Protein AF-A0A6I4LWU7-F1 (afdb_monomer)

pLDDT: mean 83.22, std 14.33, range [40.41, 97.38]

Radius of gyration: 37.62 Å; Cα contacts (8 Å, |Δi|>4): 90; chains: 1; bounding box: 63×69×147 Å

Organism: NCBI:txid2509718

Foldseek 3Di:
DDPQPDDPVDGPVVVVVVVCVVVVVVVVVVVVVVVVVVVVLLVLLVVLLVLCLLCVVPCVDPSNVVSLVCQCVSVVVPPQLVVLSVQLVVLVPDDDDPVCVVVSVVSNLVSSLSNSVSSCVVSPHDDDSVCSSPVRDDDVVVVVVVVVVVVVVVCVVVVVVVVVVVCVVVVVVVVVVVVVDPPPPDDDDDDDD

Structure (mmCIF, N/CA/C/O backbone):
data_AF-A0A6I4LWU7-F1
#
_entry.id   AF-A0A6I4LWU7-F1
#
loop_
_atom_site.group_PDB
_atom_site.id
_atom_site.type_symbol
_atom_site.label_atom_id
_atom_site.label_alt_id
_atom_site.label_comp_id
_atom_site.label_asym_id
_atom_site.label_entity_id
_atom_site.label_seq_id
_atom_site.pdbx_PDB_ins_code
_atom_site.Cartn_x
_atom_site.Cartn_y
_atom_site.Cartn_z
_atom_site.occupancy
_atom_site.B_iso_or_equiv
_atom_site.auth_seq_id
_atom_site.auth_comp_id
_atom_site.auth_asym_id
_atom_site.auth_atom_id
_atom_site.pdbx_PDB_model_num
ATOM 1 N N . MET A 1 1 ? -34.046 -0.911 61.364 1.00 40.41 1 MET A N 1
ATOM 2 C CA . MET A 1 1 ? -35.210 -1.315 60.548 1.00 40.41 1 MET A CA 1
ATOM 3 C C . MET A 1 1 ? -34.956 -0.859 59.113 1.00 40.41 1 MET A C 1
ATOM 5 O O . MET A 1 1 ? -35.435 0.193 58.711 1.00 40.41 1 MET A O 1
ATOM 9 N N . ALA A 1 2 ? -34.084 -1.561 58.384 1.00 46.22 2 ALA A N 1
ATOM 10 C CA . ALA A 1 2 ? -33.779 -1.221 56.997 1.00 46.22 2 ALA A CA 1
ATOM 11 C C . ALA A 1 2 ? -34.911 -1.774 56.128 1.00 46.22 2 ALA A C 1
ATOM 13 O O . ALA A 1 2 ? -35.088 -2.986 56.049 1.00 46.22 2 ALA A O 1
ATOM 14 N N . GLY A 1 3 ? -35.728 -0.888 55.562 1.00 52.88 3 GLY A N 1
ATOM 15 C CA . GLY A 1 3 ? -36.778 -1.276 54.629 1.00 52.88 3 GLY A CA 1
ATOM 16 C C . GLY A 1 3 ? -36.147 -1.779 53.338 1.00 52.88 3 GLY A C 1
ATOM 17 O O . GLY A 1 3 ? -35.816 -0.976 52.466 1.00 52.88 3 GLY A O 1
ATOM 18 N N . GLU A 1 4 ? -35.961 -3.095 53.223 1.00 60.84 4 GLU A N 1
ATOM 19 C CA . GLU A 1 4 ? -35.702 -3.723 51.932 1.00 60.84 4 GLU A CA 1
ATOM 20 C C . GLU A 1 4 ? -36.895 -3.419 51.027 1.00 60.84 4 GLU A C 1
ATOM 22 O O . GLU A 1 4 ? -38.034 -3.800 51.305 1.00 60.84 4 GLU A O 1
ATOM 27 N N . LYS A 1 5 ? -36.645 -2.652 49.962 1.00 60.47 5 LYS A N 1
ATOM 28 C CA . LYS A 1 5 ? -37.660 -2.347 48.956 1.00 60.47 5 LYS A CA 1
ATOM 29 C C . LYS A 1 5 ? -37.944 -3.622 48.165 1.00 60.47 5 LYS A C 1
ATOM 31 O O . LYS A 1 5 ? -37.285 -3.903 47.167 1.00 60.47 5 LYS A O 1
ATOM 36 N N . LEU A 1 6 ? -38.910 -4.388 48.660 1.00 53.53 6 LEU A N 1
ATOM 37 C CA . LEU A 1 6 ? -39.456 -5.588 48.044 1.00 53.53 6 LEU A CA 1
ATOM 38 C C . LEU A 1 6 ? -40.284 -5.169 46.819 1.00 53.53 6 LEU A C 1
ATOM 40 O O . LEU A 1 6 ? -41.469 -4.859 46.924 1.00 53.53 6 LEU A O 1
ATOM 44 N N . TYR A 1 7 ? -39.657 -5.101 45.648 1.00 60.78 7 TYR A N 1
ATOM 45 C CA . TYR A 1 7 ? -40.394 -4.976 44.395 1.00 60.78 7 TYR A CA 1
ATOM 46 C C . TYR A 1 7 ? -40.688 -6.395 43.898 1.00 60.78 7 TYR A C 1
ATOM 48 O O . TYR A 1 7 ? -39.779 -7.137 43.551 1.00 60.78 7 TYR A O 1
ATOM 56 N N . MET A 1 8 ? -41.969 -6.778 43.872 1.00 60.09 8 MET A N 1
ATOM 57 C CA . MET A 1 8 ? -42.438 -8.017 43.229 1.00 60.09 8 MET A CA 1
ATOM 58 C C . MET A 1 8 ? -42.007 -9.339 43.907 1.00 60.09 8 MET A C 1
ATOM 60 O O . MET A 1 8 ? -41.772 -10.333 43.230 1.00 60.09 8 MET A O 1
ATOM 64 N N . GLY A 1 9 ? -41.906 -9.372 45.243 1.00 63.66 9 GLY A N 1
ATOM 65 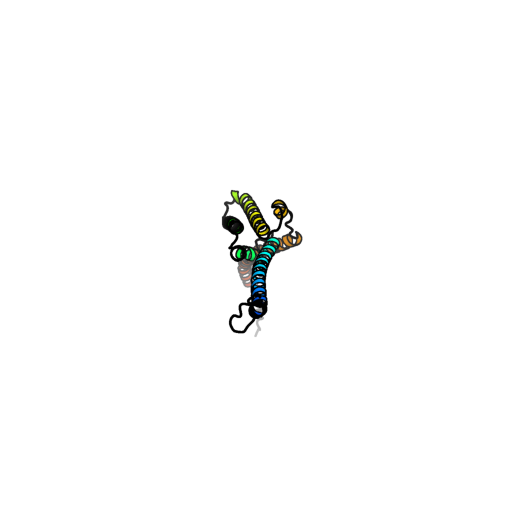C CA . GLY A 1 9 ? -41.610 -10.602 46.005 1.00 63.66 9 GLY A CA 1
ATOM 66 C C . GLY A 1 9 ? -40.172 -11.123 45.880 1.00 63.66 9 GLY A C 1
ATOM 67 O O . GLY A 1 9 ? -39.847 -12.138 46.484 1.00 63.66 9 GLY A O 1
ATOM 68 N N . MET A 1 10 ? -39.327 -10.414 45.130 1.00 64.88 10 MET A N 1
ATOM 69 C CA . MET A 1 10 ? -37.937 -10.753 44.849 1.00 64.88 10 MET A CA 1
ATOM 70 C C . MET A 1 10 ? -37.031 -9.701 45.496 1.00 64.88 10 MET A C 1
ATOM 72 O O . MET A 1 10 ? -37.334 -8.501 45.467 1.00 64.88 10 MET A O 1
ATOM 76 N N . GLN A 1 11 ? -35.934 -10.129 46.119 1.00 80.44 11 GLN A N 1
ATOM 77 C CA . GLN A 1 11 ? -34.995 -9.196 46.739 1.00 80.44 11 GLN A CA 1
ATOM 78 C C . GLN A 1 11 ? -34.213 -8.469 45.632 1.00 80.44 11 GLN A C 1
ATOM 80 O O . GLN A 1 11 ? -33.820 -9.066 44.633 1.00 80.44 11 GLN A O 1
ATOM 85 N N . LEU A 1 12 ? -33.966 -7.161 45.785 1.00 80.81 12 LEU A N 1
ATOM 86 C CA . LEU A 1 12 ? -33.298 -6.336 44.761 1.00 80.81 12 LEU A CA 1
ATOM 87 C C . LEU A 1 12 ? -31.955 -6.933 44.290 1.00 80.81 12 LEU A C 1
ATOM 89 O O . LEU A 1 12 ? -31.583 -6.776 43.126 1.00 80.81 12 LEU A O 1
ATOM 93 N N . TYR A 1 13 ? -31.241 -7.642 45.170 1.00 84.94 13 TYR A N 1
ATOM 94 C CA . TYR A 1 13 ? -29.990 -8.310 44.811 1.00 84.94 13 TYR A CA 1
ATOM 95 C C . TYR A 1 13 ? -30.190 -9.456 43.809 1.00 84.94 13 TYR A C 1
ATOM 97 O O . TYR A 1 13 ? -29.327 -9.663 42.958 1.00 84.94 13 TYR A O 1
ATOM 105 N N . GLU A 1 14 ? -31.304 -10.189 43.866 1.00 87.56 14 GLU A N 1
ATOM 106 C CA . GLU A 1 14 ? -31.586 -11.317 42.968 1.00 87.56 14 GLU A CA 1
ATOM 107 C C . GLU A 1 14 ? -31.787 -10.798 41.545 1.00 87.56 14 GLU A C 1
ATOM 109 O O . GLU A 1 14 ? -31.202 -11.323 40.598 1.00 87.56 14 GLU A O 1
ATOM 114 N N . LEU A 1 15 ? -32.512 -9.682 41.410 1.00 86.31 15 LEU A N 1
ATOM 115 C CA . LEU A 1 15 ? -32.725 -9.012 40.131 1.00 86.31 15 LEU A CA 1
ATOM 116 C C . LEU A 1 15 ? -31.401 -8.526 39.516 1.00 86.31 15 LEU A C 1
ATOM 118 O O . LEU A 1 15 ? -31.167 -8.706 38.321 1.00 86.31 15 LEU A O 1
ATOM 122 N N . ILE A 1 16 ? -30.506 -7.960 40.336 1.00 89.44 16 ILE A N 1
ATOM 123 C CA . ILE A 1 16 ? -29.162 -7.537 39.907 1.00 89.44 16 ILE A CA 1
ATOM 124 C C . ILE A 1 16 ? -28.312 -8.747 39.496 1.00 89.44 16 ILE A C 1
ATOM 126 O O . ILE A 1 16 ? -27.595 -8.682 38.500 1.00 89.44 16 ILE A O 1
ATOM 130 N N . THR A 1 17 ? -28.402 -9.858 40.228 1.00 91.06 17 THR A N 1
ATOM 131 C CA . THR A 1 17 ? -27.615 -11.071 39.959 1.00 91.06 17 THR A CA 1
ATOM 132 C C . THR A 1 17 ? -28.054 -11.733 38.652 1.00 91.06 17 THR A C 1
ATOM 134 O O . THR A 1 17 ? -27.214 -12.056 37.813 1.00 91.06 17 THR A O 1
ATOM 137 N N . ILE A 1 18 ? -29.366 -11.859 38.426 1.00 90.88 18 ILE A N 1
ATOM 138 C CA . ILE A 1 18 ? -29.930 -12.367 37.167 1.00 90.88 18 ILE A CA 1
ATOM 139 C C . ILE A 1 18 ? -29.538 -11.449 36.005 1.00 90.88 18 ILE A C 1
ATOM 141 O O . ILE A 1 18 ? -29.074 -11.929 34.969 1.00 90.88 18 ILE A O 1
ATOM 145 N N . ALA A 1 19 ? -29.653 -10.128 36.184 1.00 90.38 19 ALA A N 1
ATOM 146 C CA . ALA A 1 19 ? -29.217 -9.167 35.177 1.00 90.38 19 ALA A CA 1
ATOM 147 C C . ALA A 1 19 ? -27.717 -9.313 34.863 1.00 90.38 19 ALA A C 1
ATOM 149 O O . ALA A 1 19 ? -27.344 -9.320 33.694 1.00 90.38 19 ALA A O 1
ATOM 150 N N . ALA A 1 20 ? -26.856 -9.500 35.866 1.00 91.62 20 ALA A N 1
ATOM 151 C CA . ALA A 1 20 ? -25.418 -9.681 35.669 1.00 91.62 20 ALA A CA 1
ATOM 152 C C . ALA A 1 20 ? -25.076 -10.968 34.896 1.00 91.62 20 ALA A C 1
ATOM 154 O O . ALA A 1 20 ? -24.236 -10.928 33.994 1.00 91.62 20 ALA A O 1
ATOM 155 N N . ILE A 1 21 ? -25.750 -12.086 35.193 1.00 95.00 21 ILE A N 1
ATOM 156 C CA . ILE A 1 21 ? -25.556 -13.371 34.496 1.00 95.00 21 ILE A CA 1
ATOM 157 C C . ILE A 1 21 ? -25.939 -13.263 33.014 1.00 95.00 21 ILE A C 1
ATOM 159 O O . ILE A 1 21 ? -25.290 -13.876 32.169 1.00 95.00 21 ILE A O 1
ATOM 163 N N . LEU A 1 22 ? -26.957 -12.464 32.683 1.00 92.50 22 LEU A N 1
ATOM 164 C CA . LEU A 1 22 ? -27.391 -12.253 31.300 1.00 92.50 22 LEU A CA 1
ATOM 165 C C . LEU A 1 22 ? -26.544 -11.204 30.562 1.00 92.50 22 LEU A C 1
ATOM 167 O O . LEU A 1 22 ? -26.196 -11.391 29.395 1.00 92.50 22 LEU A O 1
ATOM 171 N N . ILE A 1 23 ? -26.188 -10.104 31.230 1.00 94.88 23 ILE A N 1
ATOM 172 C CA . ILE A 1 23 ? -25.451 -8.986 30.624 1.00 94.88 23 ILE A CA 1
ATOM 173 C C . ILE A 1 23 ? -23.973 -9.336 30.420 1.00 94.88 23 ILE A C 1
ATOM 175 O O . ILE A 1 23 ? -23.389 -8.909 29.423 1.00 94.88 23 ILE A O 1
ATOM 179 N N . GLY A 1 24 ? -23.368 -10.129 31.310 1.00 93.44 24 GLY A N 1
ATOM 180 C CA . GLY A 1 24 ? -21.955 -10.515 31.225 1.00 93.44 24 GLY A CA 1
ATOM 181 C C . GLY A 1 24 ? -21.574 -11.140 29.874 1.00 93.44 24 GLY A C 1
ATOM 182 O O . GLY A 1 24 ? -20.709 -10.592 29.184 1.00 93.44 24 GLY A O 1
ATOM 183 N N . PRO A 1 25 ? -22.239 -12.229 29.438 1.00 94.75 25 PRO A N 1
ATOM 184 C CA . PRO A 1 25 ? -21.992 -12.849 28.137 1.00 94.75 25 PRO A CA 1
ATOM 185 C C . PRO A 1 25 ? -22.258 -11.905 26.959 1.00 94.75 25 PRO A C 1
ATOM 187 O O . PRO A 1 25 ? -21.475 -11.870 26.011 1.00 94.75 25 PRO A O 1
ATOM 190 N N . LEU A 1 26 ? -23.324 -11.101 27.023 1.00 95.44 26 LEU A N 1
ATOM 191 C CA . LEU A 1 26 ? -23.679 -10.177 25.944 1.00 95.44 26 LEU A CA 1
ATOM 192 C C . LEU A 1 26 ? -22.609 -9.090 25.753 1.00 95.44 26 LEU A C 1
ATOM 194 O O . LEU A 1 26 ? -22.187 -8.817 24.628 1.00 95.44 26 LEU A O 1
ATOM 198 N N . ALA A 1 27 ? -22.126 -8.507 26.853 1.00 94.31 27 ALA A N 1
ATOM 199 C CA . ALA A 1 27 ? -21.047 -7.527 26.833 1.00 94.31 27 ALA A CA 1
ATOM 200 C C . ALA A 1 27 ? -19.729 -8.145 26.342 1.00 94.31 27 ALA A C 1
ATOM 202 O O . ALA A 1 27 ? -19.034 -7.535 25.527 1.00 94.31 27 ALA A O 1
ATOM 203 N N . ALA A 1 28 ? -19.408 -9.369 26.776 1.00 94.81 28 ALA A N 1
ATOM 204 C CA . ALA A 1 28 ? -18.215 -10.086 26.328 1.00 94.81 28 ALA A CA 1
ATOM 205 C C . ALA A 1 28 ? -18.216 -10.300 24.804 1.00 94.81 28 ALA A C 1
ATOM 207 O O . ALA A 1 28 ? -17.232 -9.974 24.138 1.00 94.81 28 ALA A O 1
ATOM 208 N N . VAL A 1 29 ? -19.339 -10.756 24.237 1.00 95.50 29 VAL A N 1
ATOM 209 C CA . VAL A 1 29 ? -19.487 -10.949 22.785 1.00 95.50 29 VAL A CA 1
ATOM 210 C C . VAL A 1 29 ? -19.382 -9.619 22.032 1.00 95.50 29 VAL A C 1
ATOM 212 O O . VAL A 1 29 ? -18.693 -9.544 21.015 1.00 95.50 29 VAL A O 1
ATOM 215 N N . ALA A 1 30 ? -19.998 -8.544 22.532 1.00 94.12 30 ALA A N 1
ATOM 216 C CA . ALA A 1 30 ? -19.921 -7.226 21.896 1.00 94.12 30 ALA A CA 1
ATOM 217 C C . ALA A 1 30 ? -18.481 -6.676 21.850 1.00 94.12 30 ALA A C 1
ATOM 219 O O . ALA A 1 30 ? -18.028 -6.166 20.816 1.00 94.12 30 ALA A O 1
ATOM 220 N N . ILE A 1 31 ? -17.736 -6.817 22.953 1.00 95.00 31 ILE A N 1
ATOM 221 C CA . ILE A 1 31 ? -16.317 -6.444 23.027 1.00 95.00 31 ILE A CA 1
ATOM 222 C C . ILE A 1 31 ? -15.499 -7.297 22.051 1.00 95.00 31 ILE A C 1
ATOM 224 O O . ILE A 1 31 ? -14.679 -6.757 21.301 1.00 95.00 31 ILE A O 1
ATOM 228 N N . GLN A 1 32 ? -15.752 -8.607 22.014 1.00 94.75 32 GLN A N 1
ATOM 229 C CA . GLN A 1 32 ? -15.053 -9.539 21.135 1.00 94.75 32 GLN A CA 1
ATOM 230 C C . GLN A 1 32 ? -15.255 -9.193 19.655 1.00 94.75 32 GLN A C 1
ATOM 232 O O . GLN A 1 32 ? -14.267 -9.028 18.941 1.00 94.75 32 GLN A O 1
ATOM 237 N N . LEU A 1 33 ? -16.496 -8.989 19.202 1.00 95.00 33 LEU A N 1
ATOM 238 C CA . LEU A 1 33 ? -16.806 -8.639 17.808 1.00 95.00 33 LEU A CA 1
ATOM 239 C C . LEU A 1 33 ? -16.165 -7.313 17.382 1.00 95.00 33 LEU A C 1
ATOM 241 O O . LEU A 1 33 ? -15.638 -7.185 16.271 1.00 95.00 33 LEU A O 1
ATOM 245 N N . THR A 1 34 ? -16.171 -6.321 18.274 1.00 93.81 34 THR A N 1
ATOM 246 C CA . THR A 1 34 ? -15.569 -5.009 17.999 1.00 93.81 34 THR A CA 1
ATOM 247 C C . THR A 1 34 ? -14.048 -5.113 17.884 1.00 93.81 34 THR A C 1
ATOM 249 O O . THR A 1 34 ? -13.449 -4.539 16.970 1.00 93.81 34 THR A O 1
ATOM 252 N N . SER A 1 35 ? -13.417 -5.866 18.788 1.00 94.00 35 SER A N 1
ATOM 253 C CA . SER A 1 35 ? -11.978 -6.141 18.760 1.00 94.00 35 SER A CA 1
ATOM 254 C C . SER A 1 35 ? -11.582 -6.907 17.496 1.00 94.00 35 SER A C 1
ATOM 256 O O . SER A 1 35 ? -10.641 -6.526 16.798 1.00 94.00 35 SER A O 1
ATOM 258 N N . GLU A 1 36 ? -12.352 -7.934 17.140 1.00 94.31 36 GLU A N 1
ATOM 259 C CA . GLU A 1 36 ? -12.092 -8.767 15.973 1.00 94.31 36 GLU A CA 1
ATOM 260 C C . GLU A 1 36 ? -12.221 -7.981 14.667 1.00 94.31 36 GLU A C 1
ATOM 262 O O . GLU A 1 36 ? -11.346 -8.074 13.809 1.00 94.31 36 GLU A O 1
ATOM 267 N N . THR A 1 37 ? -13.249 -7.140 14.534 1.00 92.44 37 THR A N 1
ATOM 268 C CA . THR A 1 37 ? -13.426 -6.285 13.350 1.00 92.44 37 THR A CA 1
ATOM 269 C C . THR A 1 37 ? -12.233 -5.347 13.169 1.00 92.44 37 THR A C 1
ATOM 271 O O . THR A 1 37 ? -11.680 -5.244 12.075 1.00 92.44 37 THR A O 1
ATOM 274 N N . ARG A 1 38 ? -11.772 -4.708 14.256 1.00 90.56 38 ARG A N 1
ATOM 275 C CA . ARG A 1 38 ? -10.576 -3.851 14.227 1.00 90.56 38 ARG A CA 1
ATOM 276 C C . ARG A 1 38 ? -9.323 -4.635 13.845 1.00 90.56 38 ARG A C 1
ATOM 278 O O . ARG A 1 38 ? -8.519 -4.142 13.053 1.00 90.56 38 ARG A O 1
ATOM 285 N N . ARG A 1 39 ? -9.163 -5.849 14.381 1.00 92.38 39 ARG A N 1
ATOM 286 C CA . ARG A 1 39 ? -8.029 -6.724 14.063 1.00 92.38 39 ARG A CA 1
ATOM 287 C C . ARG A 1 39 ? -8.028 -7.109 12.587 1.00 92.38 39 ARG A C 1
ATOM 289 O O . ARG A 1 39 ? -7.001 -6.942 11.941 1.00 92.38 39 ARG A O 1
ATOM 296 N N . ARG A 1 40 ? -9.176 -7.533 12.049 1.00 93.81 40 ARG A N 1
ATOM 297 C CA . ARG A 1 40 ? -9.346 -7.909 10.636 1.00 93.81 40 ARG A CA 1
ATOM 298 C C . ARG A 1 40 ? -8.997 -6.757 9.694 1.00 93.81 40 ARG A C 1
ATOM 300 O O . ARG A 1 40 ? -8.230 -6.960 8.761 1.00 93.81 40 ARG A O 1
ATOM 307 N N . THR A 1 41 ? -9.476 -5.541 9.970 1.00 92.94 41 THR A N 1
ATOM 308 C CA . THR A 1 41 ? -9.116 -4.362 9.161 1.00 92.94 41 THR A CA 1
ATOM 309 C C . THR A 1 41 ? -7.613 -4.086 9.199 1.00 92.94 41 THR A C 1
ATOM 311 O O . THR A 1 41 ? -7.002 -3.871 8.155 1.00 92.94 41 THR A O 1
ATOM 314 N N . LYS A 1 42 ? -6.989 -4.130 10.384 1.00 92.62 42 LYS A N 1
ATOM 315 C CA . LYS A 1 42 ? -5.539 -3.916 10.507 1.00 92.62 42 LYS A CA 1
ATOM 316 C C . LYS A 1 42 ? -4.744 -5.002 9.778 1.00 92.62 42 LYS A C 1
ATOM 318 O O . LYS A 1 42 ? -3.716 -4.712 9.173 1.00 92.62 42 LYS A O 1
ATOM 323 N N . GLU A 1 43 ? -5.213 -6.241 9.823 1.00 94.44 43 GLU A N 1
ATOM 324 C CA . GLU A 1 43 ? -4.584 -7.381 9.162 1.00 94.44 43 GLU A CA 1
ATOM 325 C C . GLU A 1 43 ? -4.629 -7.256 7.633 1.00 94.44 43 GLU A C 1
ATOM 327 O O . GLU A 1 43 ? -3.588 -7.409 6.994 1.00 94.44 43 GLU A O 1
ATOM 332 N N . GLN A 1 44 ? -5.776 -6.859 7.066 1.00 94.69 44 GLN A N 1
ATOM 333 C CA . GLN A 1 44 ? -5.932 -6.558 5.634 1.00 94.69 44 GLN A CA 1
ATOM 334 C C . GLN A 1 44 ? -4.985 -5.440 5.187 1.00 94.69 44 GLN A C 1
ATOM 336 O O . GLN A 1 44 ? -4.166 -5.630 4.289 1.00 94.69 44 GLN A O 1
ATOM 341 N N . GLN A 1 45 ? -4.993 -4.314 5.903 1.00 95.19 45 GLN A N 1
ATOM 342 C CA . GLN A 1 45 ? -4.089 -3.196 5.628 1.00 95.19 45 GLN A CA 1
ATOM 343 C C . GLN A 1 45 ? -2.610 -3.605 5.703 1.00 95.19 45 GLN A C 1
ATOM 345 O O . GLN A 1 45 ? -1.792 -3.175 4.889 1.00 95.19 45 GLN A O 1
ATOM 350 N N . THR A 1 46 ? -2.254 -4.458 6.669 1.00 94.50 46 THR A N 1
ATOM 351 C CA . THR A 1 46 ? -0.885 -4.967 6.818 1.00 94.50 46 THR A CA 1
ATOM 352 C C . THR A 1 46 ? -0.518 -5.910 5.672 1.00 94.50 46 THR A C 1
ATOM 354 O O . THR A 1 46 ? 0.618 -5.892 5.208 1.00 94.50 46 THR A O 1
ATOM 357 N N . GLN A 1 47 ? -1.454 -6.726 5.182 1.00 95.56 47 GLN A N 1
ATOM 358 C CA . GLN A 1 47 ? -1.235 -7.583 4.018 1.00 95.56 47 GLN A CA 1
ATOM 359 C C . GLN A 1 47 ? -0.967 -6.758 2.755 1.00 95.56 47 GLN A C 1
ATOM 361 O O . GLN A 1 47 ? 0.029 -7.017 2.078 1.00 95.56 47 GLN A O 1
ATOM 366 N N . THR A 1 48 ? -1.779 -5.735 2.491 1.00 95.44 48 THR A N 1
ATOM 367 C CA . THR A 1 48 ? -1.585 -4.823 1.354 1.00 95.44 48 THR A CA 1
ATOM 3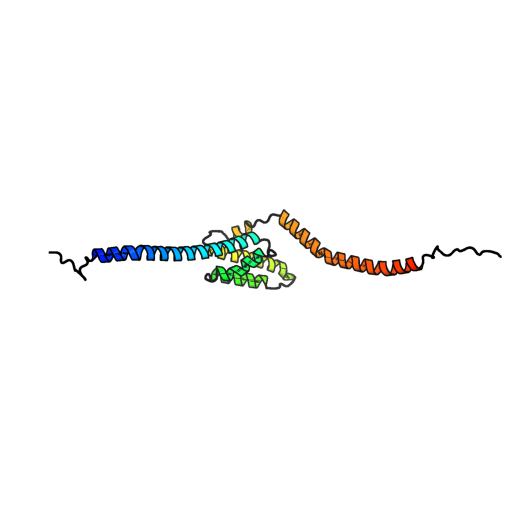68 C C . THR A 1 48 ? -0.260 -4.072 1.456 1.00 95.44 48 THR A C 1
ATOM 370 O O . THR A 1 48 ? 0.495 -4.019 0.487 1.00 95.44 48 THR A O 1
ATOM 373 N N . MET A 1 49 ? 0.095 -3.579 2.647 1.00 94.31 49 MET A N 1
ATOM 374 C CA . MET A 1 49 ? 1.393 -2.941 2.885 1.00 94.31 49 MET A CA 1
ATOM 375 C C . MET A 1 49 ? 2.570 -3.899 2.656 1.00 94.31 49 MET A C 1
ATOM 377 O O . MET A 1 49 ? 3.519 -3.534 1.964 1.00 94.31 49 MET A O 1
ATOM 381 N N . ARG A 1 50 ? 2.512 -5.132 3.177 1.00 92.19 50 ARG A N 1
ATOM 382 C CA . ARG A 1 50 ? 3.567 -6.138 2.964 1.00 92.19 50 ARG A CA 1
ATOM 383 C C . ARG A 1 50 ? 3.756 -6.453 1.486 1.00 92.19 50 ARG A C 1
ATOM 385 O O . ARG A 1 50 ? 4.893 -6.462 1.030 1.00 92.19 50 ARG A O 1
ATOM 392 N N . MET A 1 51 ? 2.659 -6.664 0.756 1.00 93.00 51 MET A N 1
ATOM 393 C CA . MET A 1 51 ? 2.690 -6.934 -0.682 1.00 93.00 51 MET A CA 1
ATOM 394 C C . MET A 1 51 ? 3.306 -5.765 -1.457 1.00 93.00 51 MET A C 1
ATOM 396 O O . MET A 1 51 ? 4.157 -5.977 -2.318 1.00 93.00 51 MET A O 1
ATOM 400 N N . LEU A 1 52 ? 2.934 -4.529 -1.112 1.00 92.62 52 LEU A N 1
ATOM 401 C CA . LEU A 1 52 ? 3.483 -3.324 -1.730 1.00 92.62 52 LEU A CA 1
ATOM 402 C C . LEU A 1 52 ? 4.990 -3.187 -1.476 1.00 92.62 52 LEU A C 1
ATOM 404 O O . LEU A 1 52 ? 5.762 -2.978 -2.408 1.00 92.62 52 LEU A O 1
ATOM 408 N N . VAL A 1 53 ? 5.424 -3.321 -0.219 1.00 88.75 53 VAL A N 1
ATOM 409 C CA . VAL A 1 53 ? 6.835 -3.170 0.167 1.00 88.75 53 VAL A CA 1
ATOM 410 C C . VAL A 1 53 ? 7.700 -4.284 -0.423 1.00 88.75 53 VAL A C 1
ATOM 412 O O . VAL A 1 53 ? 8.831 -4.013 -0.824 1.00 88.75 53 VAL A O 1
ATOM 415 N N . SER A 1 54 ? 7.188 -5.516 -0.522 1.00 88.12 54 SER A N 1
ATOM 416 C CA . SER A 1 54 ? 7.941 -6.636 -1.099 1.00 88.12 54 SER A CA 1
ATOM 417 C C . SER A 1 54 ? 8.130 -6.512 -2.610 1.00 88.12 54 SER A C 1
ATOM 419 O O . SER A 1 54 ? 9.154 -6.941 -3.129 1.00 88.12 54 SER A O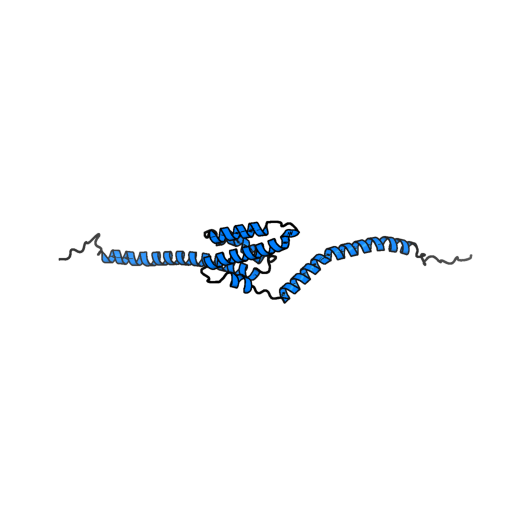 1
ATOM 421 N N . THR A 1 55 ? 7.166 -5.914 -3.314 1.00 88.56 55 THR A N 1
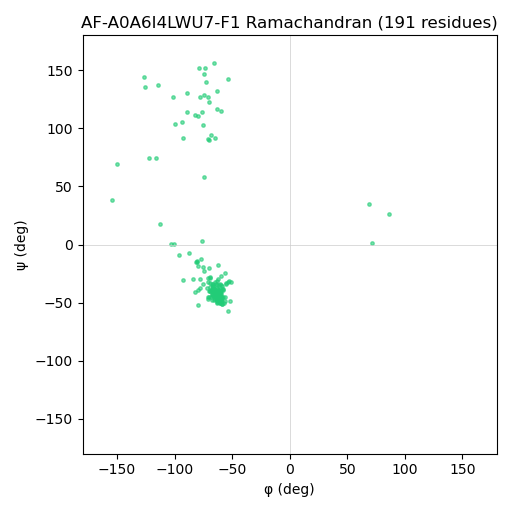ATOM 422 C CA . THR A 1 55 ?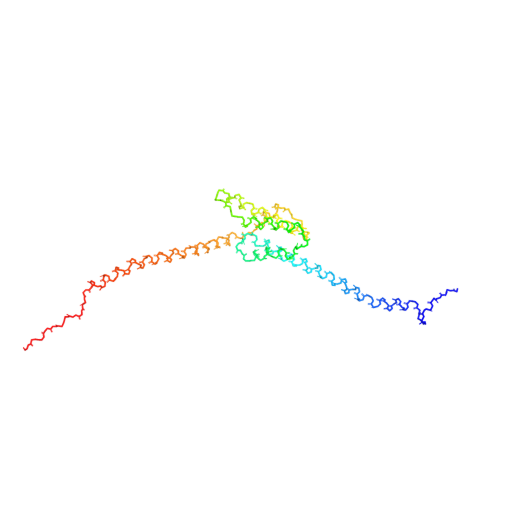 7.155 -5.833 -4.788 1.00 88.56 55 THR A CA 1
ATOM 423 C C . THR A 1 55 ? 7.562 -4.464 -5.336 1.00 88.56 55 THR A C 1
ATOM 425 O O . THR A 1 55 ? 7.638 -4.286 -6.546 1.00 88.56 55 THR A O 1
ATOM 428 N N . ARG A 1 56 ? 7.898 -3.491 -4.476 1.00 85.12 56 ARG A N 1
ATOM 429 C CA . ARG A 1 56 ? 8.177 -2.094 -4.874 1.00 85.12 56 ARG A CA 1
ATOM 430 C C . ARG A 1 56 ? 9.272 -1.889 -5.931 1.00 85.12 56 ARG A C 1
ATOM 432 O O . ARG A 1 56 ? 9.240 -0.877 -6.621 1.00 85.12 56 ARG A O 1
ATOM 439 N N . HIS A 1 57 ? 10.213 -2.826 -6.069 1.00 82.81 57 HIS A N 1
ATOM 440 C CA . HIS A 1 57 ? 11.282 -2.786 -7.083 1.00 82.81 57 HIS A CA 1
ATOM 441 C C . HIS A 1 57 ? 10.850 -3.282 -8.461 1.00 82.81 57 HIS A C 1
ATOM 443 O O . HIS A 1 57 ? 11.582 -3.111 -9.430 1.00 82.81 57 HIS A O 1
ATOM 449 N N . MET A 1 58 ? 9.706 -3.957 -8.533 1.00 82.75 58 MET A N 1
ATOM 450 C CA . MET A 1 58 ? 9.219 -4.643 -9.721 1.00 82.75 58 MET A CA 1
ATOM 451 C C . MET A 1 58 ? 7.846 -4.069 -10.068 1.00 82.75 58 MET A C 1
ATOM 453 O O . MET A 1 58 ? 6.828 -4.713 -9.829 1.00 82.75 58 MET A O 1
ATOM 457 N N . PRO A 1 59 ? 7.783 -2.843 -10.617 1.00 76.69 59 PRO A N 1
ATOM 458 C CA . PRO A 1 59 ? 6.509 -2.218 -10.970 1.00 76.69 59 PRO A CA 1
ATOM 459 C C . PRO A 1 59 ? 5.729 -3.000 -12.044 1.00 76.69 59 PRO A C 1
ATOM 461 O O . PRO A 1 59 ? 4.526 -2.801 -12.186 1.00 76.69 59 PRO A O 1
ATOM 464 N N . SER A 1 60 ? 6.397 -3.895 -12.780 1.00 80.19 60 SER A N 1
ATOM 465 C CA . SER A 1 60 ? 5.800 -4.840 -13.732 1.00 80.19 60 SER A CA 1
ATOM 466 C C . SER A 1 60 ? 5.130 -6.056 -13.076 1.00 80.19 60 SER A C 1
ATOM 468 O O . SER A 1 60 ? 4.410 -6.782 -13.761 1.00 80.19 60 SER A O 1
ATOM 470 N N . ASP A 1 61 ? 5.347 -6.300 -11.781 1.00 85.88 61 ASP A N 1
ATOM 471 C CA . ASP A 1 61 ? 4.764 -7.438 -11.072 1.00 85.88 61 ASP A CA 1
ATOM 472 C C . ASP A 1 61 ? 3.241 -7.238 -10.890 1.00 85.88 61 ASP A C 1
ATOM 474 O O . ASP A 1 61 ? 2.805 -6.217 -10.340 1.00 85.88 61 ASP A O 1
ATOM 478 N N . PRO A 1 62 ? 2.391 -8.202 -11.293 1.00 88.69 62 PRO A N 1
ATOM 479 C CA . PRO A 1 62 ? 0.954 -8.155 -11.024 1.00 88.69 62 PRO A CA 1
ATOM 480 C C . PRO A 1 62 ? 0.605 -7.961 -9.541 1.00 88.69 62 PRO A C 1
ATOM 482 O O . PRO A 1 62 ? -0.402 -7.320 -9.220 1.00 88.69 62 PRO A O 1
ATOM 485 N N . ALA A 1 63 ? 1.425 -8.479 -8.623 1.00 90.88 63 ALA A N 1
ATOM 486 C CA . ALA A 1 63 ? 1.243 -8.291 -7.189 1.00 90.88 63 ALA A CA 1
ATOM 487 C C . ALA A 1 63 ? 1.465 -6.828 -6.770 1.00 90.88 63 ALA A C 1
ATOM 489 O O . ALA A 1 63 ? 0.737 -6.331 -5.909 1.00 90.88 63 ALA A O 1
ATOM 490 N N . TYR A 1 64 ? 2.377 -6.104 -7.430 1.00 91.88 64 TYR A N 1
ATOM 491 C CA . TYR A 1 64 ? 2.557 -4.668 -7.213 1.00 91.88 64 TYR A CA 1
ATOM 492 C C . TYR A 1 64 ? 1.297 -3.887 -7.607 1.00 91.88 64 TYR A C 1
ATOM 494 O O . TYR A 1 64 ? 0.753 -3.120 -6.809 1.00 91.88 64 TYR A O 1
ATOM 502 N N . SER A 1 65 ? 0.776 -4.139 -8.813 1.00 92.88 65 SER A N 1
ATOM 503 C CA . SER A 1 65 ? -0.457 -3.499 -9.297 1.00 92.88 65 SER A CA 1
ATOM 504 C C . SER A 1 65 ? -1.659 -3.823 -8.402 1.00 92.88 65 SER A C 1
ATOM 506 O O . SER A 1 65 ? -2.437 -2.936 -8.044 1.00 92.88 65 SER A O 1
ATOM 508 N N . THR A 1 66 ? -1.776 -5.082 -7.970 1.00 94.88 66 THR A N 1
ATOM 509 C CA . THR A 1 66 ? -2.827 -5.522 -7.045 1.00 94.88 66 THR A CA 1
ATOM 510 C C . THR A 1 66 ? -2.745 -4.762 -5.725 1.00 94.88 66 THR A C 1
ATOM 512 O O . THR A 1 66 ? -3.750 -4.209 -5.284 1.00 94.88 66 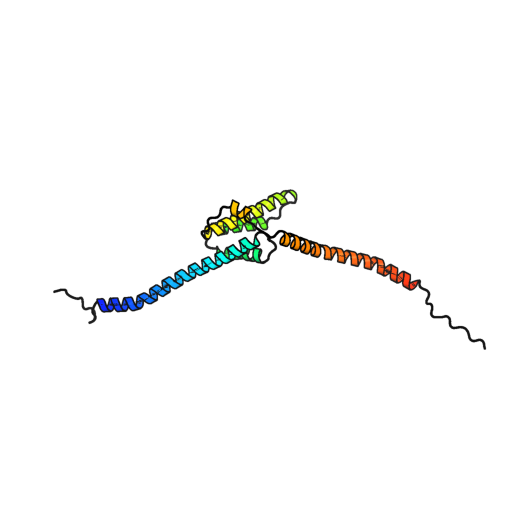THR A O 1
ATOM 515 N N . ALA A 1 67 ? -1.557 -4.665 -5.121 1.00 95.25 67 ALA A N 1
ATOM 516 C CA . ALA A 1 67 ? -1.370 -3.930 -3.875 1.00 95.25 67 ALA A CA 1
ATOM 517 C C . ALA A 1 67 ? -1.762 -2.453 -4.020 1.00 95.25 67 ALA A C 1
ATOM 519 O O . ALA A 1 67 ? -2.496 -1.933 -3.182 1.00 95.25 67 ALA A O 1
ATOM 520 N N . ILE A 1 68 ? -1.349 -1.792 -5.107 1.00 95.31 68 ILE A N 1
ATOM 521 C CA . ILE A 1 68 ? -1.707 -0.393 -5.384 1.00 95.31 68 ILE A CA 1
ATOM 522 C C . ILE A 1 68 ? -3.226 -0.201 -5.511 1.00 95.31 68 ILE A C 1
ATOM 524 O O . ILE A 1 68 ? -3.765 0.776 -4.984 1.00 95.31 68 ILE A O 1
ATOM 528 N N . ASN A 1 69 ? -3.922 -1.131 -6.165 1.00 95.25 69 ASN A N 1
ATOM 529 C CA . ASN A 1 69 ? -5.374 -1.071 -6.358 1.00 95.25 69 ASN A CA 1
ATOM 530 C C . ASN A 1 69 ? -6.175 -1.403 -5.091 1.00 95.25 69 ASN A C 1
ATOM 532 O O . ASN A 1 69 ? -7.321 -0.971 -4.965 1.00 95.25 69 ASN A O 1
ATOM 536 N N . MET A 1 70 ? -5.586 -2.126 -4.135 1.00 96.56 70 MET A N 1
ATOM 537 C CA . MET A 1 70 ? -6.219 -2.406 -2.841 1.00 96.56 70 MET A CA 1
ATOM 538 C C . MET A 1 70 ? -6.122 -1.229 -1.864 1.00 96.56 70 MET A C 1
ATOM 540 O O . MET A 1 70 ? -6.922 -1.145 -0.933 1.00 96.56 70 MET A O 1
ATOM 544 N N . ILE A 1 71 ? -5.213 -0.267 -2.082 1.00 96.44 71 ILE A N 1
ATOM 545 C CA . ILE A 1 71 ? -5.032 0.881 -1.175 1.00 96.44 71 ILE A CA 1
ATOM 546 C C . ILE A 1 71 ? -6.330 1.683 -0.964 1.00 96.44 71 ILE A C 1
ATOM 548 O O . ILE A 1 71 ? -6.682 1.914 0.196 1.00 96.44 71 ILE A O 1
ATOM 552 N N . PRO A 1 72 ? -7.093 2.073 -2.008 1.00 96.12 72 PRO A N 1
ATOM 553 C CA . PRO A 1 72 ? -8.372 2.754 -1.822 1.00 96.12 72 PRO A CA 1
ATOM 554 C C . PRO A 1 72 ? -9.404 1.951 -1.035 1.00 96.12 72 PRO A C 1
ATOM 556 O O . PRO A 1 72 ? -10.263 2.550 -0.398 1.00 96.12 72 PRO A O 1
ATOM 559 N N . ILE A 1 73 ? -9.335 0.619 -1.068 1.00 95.69 73 ILE A N 1
ATOM 560 C CA . ILE A 1 73 ? -10.269 -0.263 -0.362 1.00 95.69 73 ILE A CA 1
ATOM 561 C C . ILE A 1 73 ? -9.875 -0.341 1.116 1.00 95.69 73 ILE A C 1
ATOM 563 O O . ILE A 1 73 ? -10.690 -0.031 1.987 1.00 95.69 73 ILE A O 1
ATOM 567 N N . ASP A 1 74 ? -8.611 -0.654 1.398 1.00 95.50 74 ASP A N 1
ATOM 568 C CA . ASP A 1 74 ? -8.117 -0.913 2.754 1.00 95.50 74 ASP A CA 1
ATOM 569 C C . ASP A 1 74 ? -7.876 0.366 3.570 1.00 95.50 74 ASP A C 1
ATOM 571 O O . ASP A 1 74 ? -8.025 0.373 4.796 1.00 95.50 74 ASP A O 1
ATOM 575 N N . PHE A 1 75 ? -7.531 1.475 2.910 1.00 96.06 75 PHE A N 1
ATOM 576 C CA . PHE A 1 75 ? -7.168 2.742 3.552 1.00 96.06 75 PHE A CA 1
ATOM 577 C C . PHE A 1 75 ? -8.176 3.871 3.297 1.00 96.06 75 PHE A C 1
ATOM 579 O O . PHE A 1 75 ? -7.865 5.030 3.572 1.00 96.06 75 PHE A O 1
ATOM 586 N N . ASN A 1 76 ? -9.410 3.558 2.870 1.00 94.25 76 ASN A N 1
ATOM 587 C CA . ASN A 1 76 ? -10.444 4.561 2.554 1.00 94.25 76 ASN A CA 1
ATOM 588 C C . ASN A 1 76 ? -10.677 5.610 3.663 1.00 94.25 76 ASN A C 1
ATOM 590 O O . ASN A 1 76 ? -10.982 6.767 3.376 1.00 94.25 76 ASN A O 1
ATOM 594 N N . ARG A 1 77 ? -10.507 5.232 4.939 1.00 93.56 77 ARG A N 1
ATOM 595 C CA . ARG A 1 77 ? -10.721 6.126 6.091 1.00 93.56 77 ARG A CA 1
ATOM 596 C C . ARG A 1 77 ? -9.543 7.066 6.355 1.00 93.56 77 ARG A C 1
ATOM 598 O O . ARG A 1 77 ? -9.703 8.034 7.100 1.00 93.56 77 ARG A O 1
ATOM 605 N N . ASN A 1 78 ? -8.368 6.806 5.779 1.00 95.44 78 ASN A N 1
ATOM 606 C CA . ASN A 1 78 ? -7.171 7.611 5.995 1.00 95.44 78 ASN A CA 1
ATOM 607 C C . ASN A 1 78 ? -6.941 8.592 4.837 1.00 95.44 78 ASN A C 1
ATOM 609 O O . ASN A 1 78 ? -6.410 8.245 3.785 1.00 95.44 78 ASN A O 1
ATOM 613 N N . ARG A 1 79 ? -7.266 9.866 5.073 1.00 95.69 79 ARG A N 1
ATOM 614 C CA . ARG A 1 79 ? -7.131 10.927 4.062 1.00 95.69 79 ARG A CA 1
ATOM 615 C C . ARG A 1 79 ? -5.690 11.170 3.607 1.00 95.69 79 ARG A C 1
ATOM 617 O O . ARG A 1 79 ? -5.496 11.547 2.458 1.00 95.69 79 ARG A O 1
ATOM 624 N N . LYS A 1 80 ? -4.693 10.976 4.478 1.00 95.81 80 LYS A N 1
ATOM 625 C CA . LYS A 1 80 ? -3.280 11.208 4.133 1.00 95.81 80 LYS A CA 1
ATOM 626 C C . LYS A 1 80 ? -2.770 10.147 3.168 1.00 95.81 80 LYS A C 1
ATOM 628 O O . LYS A 1 80 ? -2.185 10.491 2.146 1.00 95.81 80 LYS A O 1
ATOM 633 N N . VAL A 1 81 ? -3.090 8.882 3.449 1.00 96.38 81 VAL A N 1
ATOM 634 C CA . VAL A 1 81 ? -2.783 7.758 2.555 1.00 96.38 81 VAL A CA 1
ATOM 635 C C . VAL A 1 81 ? -3.482 7.945 1.210 1.00 96.38 81 VAL A C 1
ATOM 637 O O . VAL A 1 81 ? -2.834 7.856 0.172 1.00 96.38 81 VAL A O 1
ATOM 640 N N . MET A 1 82 ? -4.772 8.293 1.214 1.00 97.38 82 MET A N 1
ATOM 641 C CA . MET A 1 82 ? -5.524 8.524 -0.025 1.00 97.38 82 MET A CA 1
ATOM 642 C C . MET A 1 82 ? -4.974 9.691 -0.854 1.00 97.38 82 MET A C 1
ATOM 644 O O . MET A 1 82 ? -4.927 9.601 -2.080 1.00 97.38 82 MET A O 1
ATOM 648 N N . ALA A 1 83 ? -4.533 10.775 -0.209 1.00 97.25 83 ALA A N 1
ATOM 649 C CA . ALA A 1 83 ? -3.903 11.898 -0.898 1.00 97.25 83 ALA A CA 1
ATOM 650 C C . ALA A 1 83 ? -2.571 11.489 -1.546 1.00 97.25 83 ALA A C 1
ATOM 652 O O . ALA A 1 83 ? -2.361 11.764 -2.725 1.00 97.25 83 ALA A O 1
ATOM 653 N N . ALA A 1 84 ? -1.707 10.783 -0.808 1.00 95.94 84 ALA A N 1
ATOM 654 C CA . ALA A 1 84 ? -0.437 10.288 -1.336 1.00 95.94 84 ALA A CA 1
ATOM 655 C C . ALA A 1 84 ? -0.642 9.285 -2.483 1.00 95.94 84 ALA A C 1
ATOM 657 O O . ALA A 1 84 ? 0.060 9.353 -3.490 1.00 95.94 84 ALA A O 1
ATOM 658 N N . TRP A 1 85 ? -1.641 8.405 -2.365 1.00 97.19 85 TRP A N 1
ATOM 659 C CA . TRP A 1 85 ? -2.007 7.453 -3.413 1.00 97.19 85 TRP A CA 1
ATOM 660 C C . TRP A 1 85 ? -2.445 8.174 -4.682 1.00 97.19 85 TRP A C 1
ATOM 662 O O . TRP A 1 85 ? -1.940 7.874 -5.758 1.00 97.19 85 TRP A O 1
ATOM 672 N N . LYS A 1 86 ? -3.318 9.179 -4.560 1.00 96.25 86 LYS A N 1
ATOM 673 C CA . LYS A 1 86 ? -3.785 9.956 -5.710 1.00 96.25 86 LYS A CA 1
ATOM 674 C C . LYS A 1 86 ? -2.625 10.649 -6.427 1.00 96.25 86 LYS A C 1
ATOM 676 O O . LYS A 1 86 ? -2.508 10.515 -7.638 1.00 96.25 86 LYS A O 1
ATOM 681 N N . THR A 1 87 ? -1.733 11.308 -5.684 1.00 96.19 87 THR A N 1
ATOM 682 C CA . THR A 1 87 ? -0.533 11.939 -6.257 1.00 96.19 87 THR A CA 1
ATOM 683 C C . THR A 1 87 ? 0.375 10.921 -6.948 1.00 96.19 87 THR A C 1
ATOM 685 O O . THR A 1 87 ? 0.897 11.195 -8.028 1.00 96.19 87 THR A O 1
ATOM 688 N N . TYR A 1 88 ? 0.556 9.735 -6.361 1.00 95.44 88 TYR A N 1
ATOM 689 C CA . TYR A 1 88 ? 1.335 8.665 -6.980 1.00 95.44 88 TYR A CA 1
ATOM 690 C C . TYR A 1 88 ? 0.704 8.186 -8.297 1.00 95.44 88 TYR A C 1
ATOM 692 O O . TYR A 1 88 ? 1.396 8.141 -9.313 1.00 95.44 88 TYR A O 1
ATOM 700 N N . ILE A 1 89 ? -0.608 7.920 -8.307 1.00 95.19 89 ILE A N 1
ATOM 701 C CA . ILE A 1 89 ? -1.355 7.510 -9.505 1.00 95.19 89 ILE A CA 1
ATOM 702 C C . ILE A 1 89 ? -1.291 8.578 -10.607 1.00 95.19 89 ILE A C 1
ATOM 704 O O . ILE A 1 89 ? -1.003 8.264 -11.759 1.00 95.19 89 ILE A O 1
ATOM 708 N N . GLU A 1 90 ? -1.498 9.848 -10.259 1.00 94.94 90 GLU A N 1
ATOM 709 C CA . GLU A 1 90 ? -1.383 10.969 -11.201 1.00 94.94 90 GLU A CA 1
ATOM 710 C C . GLU A 1 90 ? 0.022 11.054 -11.813 1.00 94.94 90 GLU A C 1
ATOM 712 O O . GLU A 1 90 ? 0.164 11.367 -12.992 1.00 94.94 90 GLU A O 1
ATOM 717 N N . THR A 1 91 ? 1.058 10.724 -11.035 1.00 92.81 91 THR A N 1
ATOM 718 C CA . THR A 1 91 ? 2.444 10.712 -11.520 1.00 92.81 91 THR A CA 1
ATOM 719 C C . THR A 1 91 ? 2.684 9.558 -12.488 1.00 92.81 91 THR A C 1
ATOM 721 O O . THR A 1 91 ? 3.239 9.776 -13.553 1.00 92.81 91 THR A O 1
ATOM 724 N N . ILE A 1 92 ? 2.254 8.332 -12.176 1.00 91.25 92 ILE A N 1
ATOM 725 C CA . ILE A 1 92 ? 2.481 7.188 -13.082 1.00 91.25 92 ILE A CA 1
ATOM 726 C C . ILE A 1 92 ? 1.662 7.278 -14.376 1.00 91.25 92 ILE A C 1
ATOM 728 O O . ILE A 1 92 ? 2.077 6.735 -15.393 1.00 91.25 92 ILE A O 1
ATOM 732 N N . MET A 1 93 ? 0.503 7.943 -14.342 1.00 90.44 93 MET A N 1
ATOM 733 C CA . MET A 1 93 ? -0.352 8.140 -15.517 1.00 90.44 93 MET A CA 1
ATOM 734 C C . MET A 1 93 ? 0.124 9.291 -16.410 1.00 90.44 93 MET A C 1
ATOM 736 O O . MET A 1 93 ? -0.338 9.415 -17.545 1.00 90.44 93 MET A O 1
ATOM 740 N N . PHE A 1 94 ? 1.020 10.149 -15.917 1.00 90.19 94 PHE A N 1
ATOM 741 C CA . PHE A 1 94 ? 1.570 11.241 -16.704 1.00 90.19 94 PHE A CA 1
ATOM 742 C C . PHE A 1 94 ? 2.591 10.713 -17.716 1.00 90.19 94 PHE A C 1
ATOM 744 O O . PHE A 1 94 ? 3.533 10.006 -17.362 1.00 90.19 94 PHE A O 1
ATOM 751 N N . GLN A 1 95 ? 2.425 11.100 -18.982 1.00 87.00 95 GLN A N 1
ATOM 752 C CA . GLN A 1 95 ? 3.343 10.742 -20.058 1.00 87.00 95 GLN A CA 1
ATOM 753 C C . GLN A 1 95 ? 4.388 11.861 -20.233 1.00 87.00 95 GLN A C 1
ATOM 755 O O . GLN A 1 95 ? 4.050 12.925 -20.763 1.00 87.00 95 GLN A O 1
ATOM 760 N N . PRO A 1 96 ? 5.647 11.682 -19.790 1.00 86.31 96 PRO A N 1
ATOM 761 C CA . PRO A 1 96 ? 6.660 12.724 -19.904 1.00 86.31 96 PRO A CA 1
ATOM 762 C C . PRO A 1 96 ? 7.157 12.884 -21.346 1.00 86.31 96 PRO A C 1
ATOM 764 O O . PRO A 1 96 ? 7.205 11.928 -22.121 1.00 86.31 96 PRO A O 1
ATOM 767 N N . SER A 1 97 ? 7.596 14.096 -21.696 1.00 86.94 97 SER A N 1
ATOM 768 C CA . SER A 1 97 ? 8.412 14.314 -22.895 1.00 86.94 97 SER A CA 1
ATOM 769 C C . SER A 1 97 ? 9.779 13.630 -22.745 1.00 86.94 97 SER A C 1
ATOM 771 O O . SER A 1 97 ? 10.257 13.433 -21.626 1.00 86.94 97 SER A O 1
ATOM 773 N N . ALA A 1 98 ? 10.437 13.302 -23.863 1.00 82.69 98 ALA A N 1
ATOM 774 C CA . ALA A 1 98 ? 11.736 12.613 -23.858 1.00 82.69 98 ALA A CA 1
ATOM 775 C C . ALA A 1 98 ? 12.810 13.343 -23.023 1.00 82.69 98 ALA A C 1
ATOM 777 O O . ALA A 1 98 ? 13.611 12.702 -22.352 1.00 82.69 98 ALA A O 1
ATOM 778 N N . GLU A 1 99 ? 12.775 14.677 -23.004 1.00 83.56 99 GLU A N 1
ATOM 779 C CA . GLU A 1 99 ? 13.687 15.527 -22.226 1.00 83.56 99 GLU A CA 1
ATOM 780 C C . GLU A 1 99 ? 13.450 15.440 -20.705 1.00 83.56 99 GLU A C 1
ATOM 782 O O . GLU A 1 99 ? 14.380 15.568 -19.915 1.00 83.56 99 GLU A O 1
ATOM 787 N N . ASN A 1 100 ? 12.217 15.152 -20.278 1.00 87.44 100 ASN A N 1
ATOM 788 C CA . ASN A 1 100 ? 11.824 15.113 -18.867 1.00 87.44 100 ASN A CA 1
ATOM 789 C C . ASN A 1 100 ? 11.755 13.697 -18.277 1.00 87.44 100 ASN A C 1
ATOM 791 O O . ASN A 1 100 ? 11.431 13.549 -17.097 1.00 87.44 100 ASN A O 1
ATOM 795 N N . ALA A 1 101 ? 12.051 12.660 -19.064 1.00 85.25 101 ALA A N 1
ATOM 796 C CA . ALA A 1 101 ? 11.872 11.264 -18.669 1.00 85.25 101 ALA A CA 1
ATOM 797 C C . ALA A 1 101 ? 12.625 10.902 -17.371 1.00 85.25 101 ALA A C 1
ATOM 799 O O . ALA A 1 101 ? 12.030 10.339 -16.455 1.00 85.25 101 ALA A O 1
ATOM 800 N N . ALA A 1 102 ? 13.890 11.315 -17.236 1.00 86.31 102 ALA A N 1
ATOM 801 C CA . ALA A 1 102 ? 14.702 11.026 -16.047 1.00 86.31 102 ALA A CA 1
ATOM 802 C C . ALA A 1 102 ? 14.205 11.752 -14.777 1.00 86.31 102 ALA A C 1
ATOM 804 O O . ALA A 1 102 ? 14.180 11.188 -13.678 1.00 86.31 102 ALA A O 1
ATOM 805 N N . SER A 1 103 ? 13.758 13.007 -14.917 1.00 87.62 103 SER A N 1
ATOM 806 C CA . SER A 1 103 ? 13.149 13.752 -13.805 1.00 87.62 103 SER A CA 1
ATOM 807 C C . SER A 1 103 ? 11.822 13.119 -13.387 1.00 87.62 103 SER A C 1
ATOM 809 O O . SER A 1 103 ? 11.514 13.023 -12.198 1.00 87.62 103 SER A O 1
ATOM 811 N N . HIS A 1 104 ? 11.043 12.657 -14.365 1.00 89.75 104 HIS A N 1
ATOM 812 C CA . HIS A 1 104 ? 9.777 11.984 -14.130 1.00 89.75 104 HIS A CA 1
ATOM 813 C C . HIS A 1 104 ? 9.956 10.666 -13.372 1.00 89.75 104 HIS A C 1
ATOM 815 O O . HIS A 1 104 ? 9.249 10.417 -12.400 1.00 89.75 104 HIS A O 1
ATOM 821 N N . GLU A 1 105 ? 10.951 9.867 -13.747 1.00 87.62 105 GLU A N 1
ATOM 822 C CA . GLU A 1 105 ? 11.269 8.615 -13.064 1.00 87.62 105 GLU A CA 1
ATOM 823 C C . GLU A 1 105 ? 11.633 8.844 -11.585 1.00 87.62 105 GLU A C 1
ATOM 825 O O . GLU A 1 105 ? 11.059 8.223 -10.689 1.00 87.62 105 GLU A O 1
ATOM 830 N N . THR A 1 106 ? 12.484 9.835 -11.299 1.00 88.56 106 THR A N 1
ATOM 831 C CA . THR A 1 106 ? 12.806 10.239 -9.916 1.00 88.56 106 THR A CA 1
ATOM 832 C C . THR A 1 106 ? 11.553 10.654 -9.130 1.00 88.56 106 THR A C 1
ATOM 834 O O . THR A 1 106 ? 11.412 10.327 -7.946 1.00 88.56 106 THR A O 1
ATOM 837 N N . LYS A 1 107 ? 10.602 11.348 -9.774 1.00 90.62 107 LYS A N 1
ATOM 838 C CA . LYS A 1 107 ? 9.327 11.737 -9.145 1.00 90.62 107 LYS A CA 1
ATOM 839 C C . LYS A 1 107 ? 8.450 10.528 -8.828 1.00 90.62 107 LYS A C 1
ATOM 841 O O . LYS A 1 107 ? 7.843 10.513 -7.758 1.00 90.62 107 LYS A O 1
ATOM 846 N N . ILE A 1 108 ? 8.408 9.516 -9.698 1.00 90.94 108 ILE A N 1
ATOM 847 C CA . ILE A 1 108 ? 7.679 8.264 -9.445 1.00 90.94 108 ILE A CA 1
ATOM 848 C C . ILE A 1 108 ? 8.214 7.601 -8.173 1.00 90.94 108 ILE A C 1
ATOM 850 O O . ILE A 1 108 ? 7.426 7.325 -7.269 1.00 90.94 108 ILE A O 1
ATOM 854 N N . TYR A 1 109 ? 9.533 7.410 -8.055 1.00 89.19 109 TYR A N 1
ATOM 855 C CA . TYR A 1 109 ? 10.137 6.796 -6.864 1.00 89.19 109 TYR A CA 1
ATOM 856 C C . TYR A 1 109 ? 9.908 7.620 -5.594 1.00 89.19 109 TYR A C 1
ATOM 858 O O . TYR A 1 109 ? 9.596 7.071 -4.534 1.00 89.19 109 TYR A O 1
ATOM 866 N N . THR A 1 110 ? 10.000 8.946 -5.701 1.00 90.81 110 THR A N 1
ATOM 867 C CA . THR A 1 110 ? 9.738 9.859 -4.579 1.00 90.81 110 THR A CA 1
ATOM 868 C C . THR A 1 110 ? 8.292 9.731 -4.095 1.00 90.81 110 THR A C 1
ATOM 870 O O . THR A 1 110 ? 8.041 9.515 -2.910 1.00 90.81 110 THR A O 1
ATOM 873 N N . ASN A 1 111 ? 7.325 9.785 -5.013 1.00 93.06 111 ASN A N 1
ATOM 874 C CA . ASN A 1 111 ? 5.906 9.680 -4.676 1.00 93.06 111 ASN A CA 1
ATOM 875 C C . ASN A 1 111 ? 5.523 8.270 -4.197 1.00 93.06 111 ASN A C 1
ATOM 877 O O . ASN A 1 111 ? 4.687 8.143 -3.303 1.00 93.06 111 ASN A O 1
ATOM 881 N N . GLN A 1 112 ? 6.173 7.224 -4.719 1.00 92.56 112 GLN A N 1
ATOM 882 C CA . GLN A 1 112 ? 6.032 5.852 -4.224 1.00 92.56 112 GLN A CA 1
ATOM 883 C C . GLN A 1 112 ? 6.522 5.741 -2.773 1.00 92.56 112 GLN A C 1
ATOM 885 O O . GLN A 1 112 ? 5.821 5.195 -1.921 1.00 92.56 112 GLN A O 1
ATOM 890 N N . THR A 1 113 ? 7.697 6.301 -2.472 1.00 91.31 113 THR A N 1
ATOM 891 C CA . THR A 1 113 ? 8.267 6.320 -1.116 1.00 91.31 113 THR A CA 1
ATOM 892 C C . THR A 1 113 ? 7.333 7.041 -0.150 1.00 91.31 113 THR A C 1
ATOM 894 O O . THR A 1 113 ? 6.998 6.495 0.901 1.00 91.31 113 THR A O 1
ATOM 897 N N . LYS A 1 114 ? 6.835 8.219 -0.538 1.00 92.94 114 LYS A N 1
ATOM 898 C CA . LYS A 1 114 ? 5.897 9.008 0.265 1.00 92.94 114 LYS A CA 1
ATOM 899 C C . LYS A 1 114 ? 4.589 8.265 0.547 1.00 92.94 114 LYS A C 1
ATOM 901 O O . LYS A 1 114 ? 4.086 8.307 1.669 1.00 92.94 114 LYS A O 1
ATOM 906 N N . LEU A 1 115 ? 4.043 7.557 -0.445 1.00 94.69 115 LEU A N 1
ATOM 907 C CA . LEU A 1 115 ? 2.867 6.699 -0.272 1.00 94.69 115 LEU A CA 1
ATOM 908 C C . LEU A 1 115 ? 3.129 5.597 0.760 1.00 94.69 115 LEU A C 1
ATOM 910 O O . LEU A 1 115 ? 2.347 5.420 1.694 1.00 94.69 115 LEU A O 1
ATOM 914 N N . ILE A 1 116 ? 4.244 4.882 0.613 1.00 93.12 116 ILE A N 1
ATOM 915 C CA . ILE A 1 116 ? 4.633 3.808 1.528 1.00 93.12 116 ILE A CA 1
ATOM 916 C C . ILE A 1 116 ? 4.850 4.359 2.950 1.00 93.12 116 ILE A C 1
ATOM 918 O O . ILE A 1 116 ? 4.365 3.764 3.913 1.00 93.12 116 ILE A O 1
ATOM 922 N N . PHE A 1 117 ? 5.488 5.522 3.091 1.00 93.12 117 PHE A N 1
ATOM 923 C CA . PHE A 1 117 ? 5.691 6.196 4.374 1.00 93.12 117 PHE A CA 1
ATOM 924 C C . PHE A 1 117 ? 4.367 6.533 5.078 1.00 93.12 117 PHE A C 1
ATOM 926 O O . PHE A 1 117 ? 4.181 6.187 6.247 1.00 93.12 117 PHE A O 1
ATOM 933 N N . GLU A 1 118 ? 3.404 7.139 4.375 1.00 94.38 118 GLU A N 1
ATOM 934 C CA . GLU A 1 118 ? 2.090 7.453 4.956 1.00 94.38 118 GLU A CA 1
ATOM 935 C C . GLU A 1 118 ? 1.303 6.186 5.344 1.00 94.38 118 GLU A C 1
ATOM 937 O O . GLU A 1 118 ? 0.608 6.179 6.365 1.00 94.38 118 GLU A O 1
ATOM 942 N N . ILE A 1 119 ? 1.440 5.092 4.585 1.00 94.31 119 ILE A N 1
ATOM 943 C CA . ILE A 1 119 ? 0.846 3.787 4.924 1.00 94.31 119 ILE A CA 1
ATOM 944 C C . ILE A 1 119 ? 1.474 3.213 6.201 1.00 94.31 119 ILE A C 1
ATOM 946 O O . ILE A 1 119 ? 0.750 2.796 7.109 1.00 94.31 119 ILE A O 1
ATOM 950 N N . MET A 1 120 ? 2.806 3.207 6.303 1.00 92.31 120 MET A N 1
ATOM 951 C CA . MET A 1 120 ? 3.512 2.715 7.491 1.00 92.31 120 MET A CA 1
ATOM 952 C C . MET A 1 120 ? 3.127 3.511 8.738 1.00 92.31 120 MET A C 1
ATOM 954 O O . MET A 1 120 ? 2.765 2.926 9.763 1.00 92.31 120 MET A O 1
ATOM 958 N N . LYS A 1 121 ? 3.082 4.841 8.615 1.00 92.44 121 LYS A N 1
ATOM 959 C CA . LYS A 1 121 ? 2.640 5.743 9.679 1.00 92.44 121 LYS A CA 1
ATOM 960 C C . LYS A 1 121 ? 1.185 5.502 10.082 1.00 92.44 121 LYS A C 1
ATOM 962 O O . LYS A 1 121 ? 0.871 5.509 11.268 1.00 92.44 121 LYS A O 1
ATOM 967 N N . CYS A 1 122 ? 0.294 5.247 9.119 1.00 92.94 122 CYS A N 1
ATOM 968 C CA . CYS A 1 122 ? -1.099 4.879 9.396 1.00 92.94 122 CYS A CA 1
ATOM 969 C C . CYS A 1 122 ? -1.207 3.603 10.245 1.00 92.94 122 CYS A C 1
ATOM 971 O O . CYS A 1 122 ? -2.112 3.491 11.071 1.00 92.94 122 CYS A O 1
ATOM 973 N N . LEU A 1 123 ? -0.308 2.640 10.041 1.00 92.00 123 LEU A N 1
ATOM 974 C CA . LEU A 1 123 ? -0.316 1.361 10.753 1.00 92.00 123 LEU A CA 1
ATOM 975 C C . LEU A 1 123 ? 0.449 1.383 12.085 1.00 92.00 123 LEU A C 1
ATOM 977 O O . LEU A 1 123 ? 0.333 0.429 12.865 1.00 92.00 123 LEU A O 1
ATOM 981 N N . GLY A 1 124 ? 1.142 2.489 12.373 1.00 90.50 124 GLY A N 1
ATOM 982 C CA . GLY A 1 124 ? 1.899 2.713 13.602 1.00 90.50 124 GLY A CA 1
ATOM 983 C C . GLY A 1 124 ? 3.329 2.176 13.560 1.00 90.50 124 GLY A C 1
ATOM 984 O O . GLY A 1 124 ? 3.859 1.824 14.608 1.00 90.50 124 GLY A O 1
ATOM 985 N N . TYR A 1 125 ? 3.932 2.063 12.373 1.00 88.12 125 TYR A N 1
ATOM 986 C CA . TYR A 1 125 ? 5.351 1.735 12.232 1.00 88.12 125 TYR A CA 1
ATOM 987 C C . TYR A 1 125 ? 6.193 3.015 12.229 1.00 88.12 125 TYR A C 1
ATOM 989 O O . TYR A 1 125 ? 5.910 3.934 11.458 1.00 88.12 125 TYR A O 1
ATOM 997 N N . ASP A 1 126 ? 7.244 3.043 13.049 1.00 78.50 126 ASP A N 1
ATOM 998 C CA . ASP A 1 126 ? 8.241 4.115 13.077 1.00 78.50 126 ASP A CA 1
ATOM 999 C C . ASP A 1 126 ? 9.407 3.759 12.146 1.00 78.50 126 ASP A C 1
ATOM 1001 O O . ASP A 1 126 ? 10.355 3.083 12.539 1.00 78.50 126 ASP A O 1
ATOM 1005 N N . LEU A 1 127 ? 9.321 4.185 10.885 1.00 77.00 127 LEU A N 1
ATOM 1006 C CA . LEU A 1 127 ? 10.438 4.151 9.936 1.00 77.00 127 LEU A CA 1
ATOM 1007 C C . LEU A 1 127 ? 10.640 5.536 9.325 1.00 77.00 127 LEU A C 1
ATOM 1009 O O . LEU A 1 127 ? 9.668 6.249 9.067 1.00 77.00 127 LEU A O 1
ATOM 1013 N N . SER A 1 128 ? 11.895 5.908 9.069 1.00 75.94 128 SER A N 1
ATOM 1014 C CA . SER A 1 128 ? 12.205 7.145 8.352 1.00 75.94 128 SER A CA 1
ATOM 1015 C C . SER A 1 128 ? 12.018 6.969 6.840 1.00 75.94 128 SER A C 1
ATOM 1017 O O . SER A 1 128 ? 12.175 5.877 6.294 1.00 75.94 128 SER A O 1
ATOM 1019 N N . GLU A 1 129 ? 11.702 8.054 6.131 1.00 73.94 129 GLU A N 1
ATOM 1020 C CA . GLU A 1 129 ? 11.575 8.038 4.665 1.00 73.94 129 GLU A CA 1
ATOM 1021 C C . GLU A 1 129 ? 12.895 7.618 3.983 1.00 73.94 129 GLU A C 1
ATOM 1023 O O . GLU A 1 129 ? 12.888 6.878 2.999 1.00 73.94 129 GLU A O 1
ATOM 1028 N N . THR A 1 130 ? 14.034 7.992 4.576 1.00 70.81 130 THR A N 1
ATOM 1029 C CA . THR A 1 130 ? 15.381 7.590 4.145 1.00 70.81 130 THR A CA 1
ATOM 1030 C C . THR A 1 130 ? 15.633 6.092 4.297 1.00 70.81 130 THR A C 1
ATOM 1032 O O . THR A 1 130 ? 16.233 5.479 3.409 1.00 70.81 130 THR A O 1
ATOM 1035 N N . ASP A 1 131 ? 15.128 5.473 5.369 1.00 73.56 131 ASP A N 1
ATOM 1036 C CA . ASP A 1 131 ? 15.226 4.021 5.544 1.00 73.56 131 ASP A CA 1
ATOM 1037 C C . ASP A 1 131 ? 14.404 3.308 4.478 1.00 73.56 131 ASP A C 1
ATOM 1039 O O . ASP A 1 131 ? 14.846 2.308 3.922 1.00 73.56 131 ASP A O 1
ATOM 1043 N N . ILE A 1 132 ? 13.231 3.837 4.123 1.00 75.81 132 ILE A N 1
ATOM 1044 C CA . ILE A 1 132 ? 12.377 3.263 3.079 1.00 75.81 132 ILE A CA 1
ATOM 1045 C C . ILE A 1 132 ? 13.082 3.316 1.721 1.00 75.81 132 ILE A C 1
ATOM 1047 O O . ILE A 1 132 ? 13.052 2.311 1.012 1.00 75.81 132 ILE A O 1
ATOM 1051 N N . GLN A 1 133 ? 13.738 4.425 1.373 1.00 70.19 133 GLN A N 1
ATOM 1052 C CA . GLN A 1 133 ? 14.475 4.550 0.108 1.00 70.19 133 GLN A CA 1
ATOM 1053 C C . GLN A 1 133 ? 15.691 3.620 0.034 1.00 70.19 133 GLN A C 1
ATOM 1055 O O . GLN A 1 133 ? 15.951 3.039 -1.015 1.00 70.19 133 GLN A O 1
ATOM 1060 N N . THR A 1 134 ? 16.413 3.447 1.143 1.00 61.28 134 THR A N 1
ATOM 1061 C CA . THR A 1 134 ? 17.717 2.758 1.146 1.00 61.28 134 THR A CA 1
ATOM 1062 C C . THR A 1 134 ? 17.610 1.257 1.445 1.00 61.28 134 THR A C 1
ATOM 1064 O O . THR A 1 134 ? 18.398 0.465 0.941 1.00 61.28 134 THR A O 1
ATOM 1067 N N . SER A 1 135 ? 16.618 0.828 2.235 1.00 63.81 135 SER A N 1
ATOM 1068 C CA . SER A 1 135 ? 16.416 -0.580 2.651 1.00 63.81 135 SER A CA 1
ATOM 1069 C C . SER A 1 135 ? 15.817 -1.481 1.569 1.00 63.81 135 SER A C 1
ATOM 1071 O O . SER A 1 135 ? 15.460 -2.638 1.807 1.00 63.81 135 SER A O 1
ATOM 1073 N N . ALA A 1 136 ? 15.609 -0.931 0.384 1.00 65.00 136 ALA A N 1
ATOM 1074 C CA . ALA A 1 136 ? 14.950 -1.598 -0.705 1.00 65.00 136 ALA A CA 1
ATOM 1075 C C . ALA A 1 136 ? 15.930 -2.620 -1.322 1.00 65.00 136 ALA A C 1
ATOM 1077 O O . ALA A 1 136 ? 16.868 -2.269 -2.029 1.00 65.00 136 ALA A O 1
ATOM 1078 N N . TYR A 1 137 ? 15.734 -3.905 -0.993 1.00 68.56 137 TYR A N 1
ATOM 1079 C CA . TYR A 1 137 ? 16.510 -5.008 -1.555 1.00 68.56 137 TYR A CA 1
ATOM 1080 C C . TYR A 1 137 ? 15.735 -5.739 -2.653 1.00 68.56 137 TYR A C 1
ATOM 1082 O O . TYR A 1 137 ? 14.634 -6.244 -2.428 1.00 68.56 137 TYR A O 1
ATOM 1090 N N . ALA A 1 138 ? 16.364 -5.866 -3.816 1.00 68.81 138 ALA A N 1
ATOM 1091 C CA . ALA A 1 138 ? 16.033 -6.852 -4.829 1.00 68.81 138 ALA A CA 1
ATOM 1092 C C . ALA A 1 138 ? 17.310 -7.628 -5.159 1.00 68.81 138 ALA A C 1
ATOM 1094 O O . ALA A 1 138 ? 18.382 -7.041 -5.315 1.00 68.81 138 ALA A O 1
ATOM 1095 N N . ALA A 1 139 ? 17.219 -8.954 -5.263 1.00 74.88 139 ALA A N 1
ATOM 1096 C CA . ALA A 1 139 ? 18.375 -9.760 -5.626 1.00 74.88 139 ALA A CA 1
ATOM 1097 C C . ALA A 1 139 ? 18.829 -9.387 -7.047 1.00 74.88 139 ALA A C 1
ATOM 1099 O O . ALA A 1 139 ? 18.097 -9.616 -8.009 1.00 74.88 139 ALA A O 1
ATOM 1100 N N . GLY A 1 140 ? 20.044 -8.850 -7.199 1.00 76.88 140 GLY A N 1
ATOM 1101 C CA . GLY A 1 140 ? 20.556 -8.405 -8.504 1.00 76.88 140 GLY A CA 1
ATOM 1102 C C . GLY A 1 140 ? 20.535 -9.503 -9.575 1.00 76.88 140 GLY A C 1
ATOM 1103 O O . GLY A 1 140 ? 20.231 -9.233 -10.732 1.00 76.88 140 GLY A O 1
ATOM 1104 N N . GLY A 1 141 ? 20.747 -10.765 -9.181 1.00 82.19 141 GLY A N 1
ATOM 1105 C CA . GLY A 1 141 ? 20.616 -11.916 -10.081 1.00 82.19 141 GLY A CA 1
ATOM 1106 C C . GLY A 1 141 ? 19.190 -12.145 -10.599 1.00 82.19 141 GLY A C 1
ATOM 1107 O O . GLY A 1 141 ? 19.021 -12.561 -11.742 1.00 82.19 141 GLY A O 1
ATOM 1108 N N . PHE A 1 142 ? 18.160 -11.831 -9.805 1.00 80.06 142 PHE A N 1
ATOM 1109 C CA . PHE A 1 142 ? 16.770 -11.883 -10.262 1.00 80.06 142 PHE A CA 1
ATOM 1110 C C . PHE A 1 142 ? 16.509 -10.804 -11.315 1.00 80.06 142 PHE A C 1
ATOM 1112 O O . PHE A 1 142 ? 15.974 -11.116 -12.374 1.00 80.06 142 PHE A O 1
ATOM 1119 N N . VAL A 1 143 ? 16.939 -9.564 -11.050 1.00 80.44 143 VAL A N 1
ATOM 1120 C CA . VAL A 1 143 ? 16.780 -8.432 -11.980 1.00 80.44 143 VAL A CA 1
ATOM 1121 C C . VAL A 1 143 ? 17.498 -8.713 -13.301 1.00 80.44 143 VAL A C 1
ATOM 1123 O O . VAL A 1 143 ? 16.922 -8.541 -14.370 1.00 80.44 143 VAL A O 1
ATOM 1126 N N . ALA A 1 144 ? 18.733 -9.218 -13.241 1.00 84.62 144 ALA A N 1
ATOM 1127 C CA . ALA A 1 144 ? 19.501 -9.578 -14.430 1.00 84.62 144 ALA A CA 1
ATOM 1128 C C . ALA A 1 144 ? 18.815 -10.676 -15.261 1.00 84.62 144 ALA A C 1
ATOM 1130 O O . ALA A 1 144 ? 18.736 -10.568 -16.484 1.00 84.62 144 ALA A O 1
ATOM 1131 N N . ARG A 1 145 ? 18.290 -11.717 -14.600 1.00 85.19 145 ARG A N 1
ATOM 1132 C CA . ARG A 1 145 ? 17.547 -12.798 -15.262 1.00 85.19 145 ARG A CA 1
ATOM 1133 C C . ARG A 1 145 ? 16.275 -12.281 -15.936 1.00 85.19 145 ARG A C 1
ATOM 1135 O O . ARG A 1 145 ? 15.986 -12.686 -17.057 1.00 85.19 145 ARG A O 1
ATOM 1142 N N . ASP A 1 146 ? 15.523 -11.425 -15.253 1.00 84.25 146 ASP A N 1
ATOM 1143 C CA . ASP A 1 146 ? 14.263 -10.881 -15.764 1.00 84.25 146 ASP A CA 1
ATOM 1144 C C . ASP A 1 146 ? 14.497 -9.972 -16.978 1.00 84.25 146 ASP A C 1
ATOM 1146 O O . ASP A 1 146 ? 13.869 -10.152 -18.020 1.00 84.25 146 ASP A O 1
ATOM 1150 N N . ASN A 1 147 ? 15.506 -9.097 -16.905 1.00 85.94 147 ASN A N 1
ATOM 1151 C CA . ASN A 1 147 ? 15.927 -8.261 -18.031 1.00 85.94 147 ASN A CA 1
ATOM 1152 C C . ASN A 1 147 ? 16.318 -9.102 -19.253 1.00 85.94 147 ASN A C 1
ATOM 1154 O O . ASN A 1 147 ? 15.857 -8.833 -20.360 1.00 85.94 147 ASN A O 1
ATOM 1158 N N . LEU A 1 148 ? 17.103 -10.167 -19.050 1.00 89.31 148 LEU A N 1
ATOM 1159 C CA . LEU A 1 148 ? 17.487 -11.082 -20.127 1.00 89.31 148 LEU A CA 1
ATOM 1160 C C . LEU A 1 148 ? 16.264 -11.743 -20.781 1.00 89.31 148 LEU A C 1
ATOM 1162 O O . LEU A 1 148 ? 16.208 -11.888 -22.003 1.00 89.31 148 LEU A O 1
ATOM 1166 N N . MET A 1 149 ? 15.278 -12.138 -19.976 1.00 88.44 149 MET A N 1
ATOM 1167 C CA . MET A 1 149 ? 14.040 -12.740 -20.467 1.00 88.44 149 MET A CA 1
ATOM 1168 C C . MET A 1 149 ? 13.197 -11.735 -21.264 1.00 88.44 149 MET A C 1
ATOM 1170 O O . MET A 1 149 ? 12.713 -12.071 -22.347 1.00 88.44 149 MET A O 1
ATOM 1174 N N . MET A 1 150 ? 13.078 -10.491 -20.790 1.00 86.44 150 MET A N 1
ATOM 1175 C CA . MET A 1 150 ? 12.407 -9.416 -21.528 1.00 86.44 150 MET A CA 1
ATOM 1176 C C . MET A 1 150 ? 13.103 -9.103 -22.857 1.00 86.44 150 MET A C 1
ATOM 1178 O O . MET A 1 150 ? 12.433 -8.908 -23.875 1.00 86.44 150 MET A O 1
ATOM 1182 N N . ASP A 1 151 ? 14.435 -9.084 -22.879 1.00 89.75 151 ASP A N 1
ATOM 1183 C CA . ASP A 1 151 ? 15.210 -8.851 -24.097 1.00 89.75 151 ASP A CA 1
ATOM 1184 C C . ASP A 1 151 ? 15.037 -9.988 -25.108 1.00 89.75 151 ASP A C 1
ATOM 1186 O O . ASP A 1 151 ? 14.853 -9.729 -26.302 1.00 89.75 151 ASP A O 1
ATOM 1190 N N . ALA A 1 152 ? 14.988 -11.239 -24.638 1.00 91.44 152 ALA A N 1
ATOM 1191 C CA . ALA A 1 152 ? 14.673 -12.390 -25.478 1.00 91.44 152 ALA A CA 1
ATOM 1192 C C . ALA A 1 152 ? 13.273 -12.267 -26.10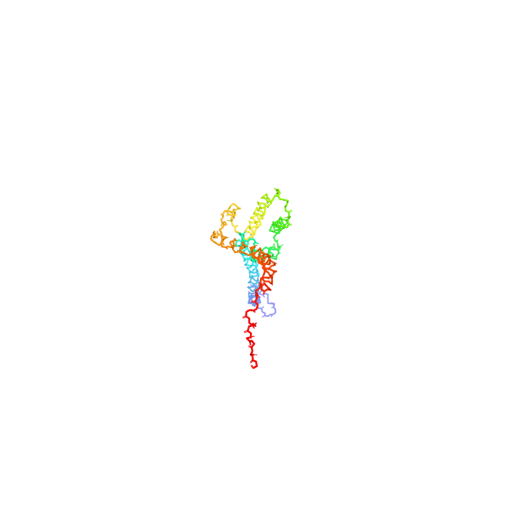5 1.00 91.44 152 ALA A C 1
ATOM 1194 O O . ALA A 1 152 ? 13.116 -12.442 -27.316 1.00 91.44 152 ALA A O 1
ATOM 1195 N N . TRP A 1 153 ? 12.262 -11.887 -25.317 1.00 88.75 153 TRP A N 1
ATOM 1196 C CA . TRP A 1 153 ? 10.901 -11.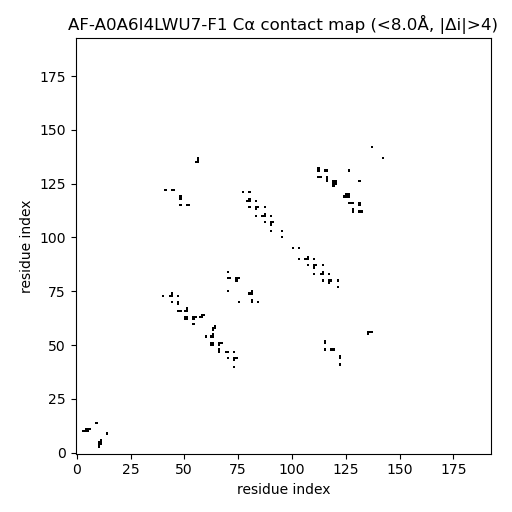662 -25.818 1.00 88.75 153 TRP A CA 1
ATOM 1197 C C . TRP A 1 153 ? 10.829 -10.523 -26.841 1.00 88.75 153 TRP A C 1
ATOM 1199 O O . TRP A 1 153 ? 10.148 -10.645 -27.858 1.00 88.75 153 TRP A O 1
ATOM 1209 N N . ARG A 1 154 ? 11.581 -9.436 -26.635 1.00 90.94 154 ARG A N 1
ATOM 1210 C CA . ARG A 1 154 ? 11.683 -8.320 -27.595 1.00 90.94 154 ARG A CA 1
ATOM 1211 C C . ARG A 1 154 ? 12.440 -8.682 -28.877 1.00 90.94 154 ARG A C 1
ATOM 1213 O O . ARG A 1 154 ? 12.322 -7.963 -29.874 1.00 90.94 154 ARG A O 1
ATOM 1220 N N . ALA A 1 155 ? 13.250 -9.738 -28.860 1.00 93.19 155 ALA A N 1
ATOM 1221 C CA . ALA A 1 155 ? 13.995 -10.206 -30.024 1.00 93.19 155 ALA A CA 1
ATOM 1222 C C . ALA A 1 155 ? 13.157 -11.118 -30.933 1.00 93.19 155 ALA A C 1
ATOM 1224 O O . ALA A 1 155 ? 13.362 -11.097 -32.145 1.00 93.19 155 ALA A O 1
ATOM 1225 N N . TRP A 1 156 ? 12.187 -11.862 -30.391 1.00 91.94 156 TRP A N 1
ATOM 1226 C CA . TRP A 1 156 ? 11.358 -12.802 -31.161 1.00 91.94 156 TRP A CA 1
ATOM 1227 C C . TRP A 1 156 ? 10.689 -12.205 -32.408 1.00 91.94 156 TRP A C 1
ATOM 1229 O O . TRP A 1 156 ? 10.858 -12.791 -33.477 1.00 91.94 156 TRP A O 1
ATOM 1239 N N . PRO A 1 157 ? 10.021 -11.035 -32.354 1.00 93.19 157 PRO A N 1
ATOM 1240 C CA . PRO A 1 157 ? 9.446 -10.430 -33.557 1.00 93.19 157 PRO A CA 1
ATOM 1241 C C . PRO A 1 157 ? 10.505 -10.085 -34.609 1.00 93.19 157 PRO A C 1
ATOM 1243 O O . PRO A 1 157 ? 10.267 -10.216 -35.803 1.00 93.19 157 PRO A O 1
ATOM 1246 N N . ARG A 1 158 ? 11.708 -9.681 -34.178 1.00 91.94 158 ARG A N 1
ATOM 1247 C CA . ARG A 1 158 ? 12.810 -9.360 -35.099 1.00 91.94 158 ARG A CA 1
ATOM 1248 C C . ARG A 1 158 ? 13.330 -10.611 -35.794 1.00 91.94 158 ARG A C 1
ATOM 1250 O O . ARG A 1 158 ? 13.623 -10.557 -36.982 1.00 91.94 158 ARG A O 1
ATOM 1257 N N . ILE A 1 159 ? 13.430 -11.721 -35.060 1.00 91.19 159 ILE A N 1
ATOM 1258 C CA . ILE A 1 159 ? 13.826 -13.020 -35.612 1.00 91.19 159 ILE A CA 1
ATOM 1259 C C . ILE A 1 159 ? 12.770 -13.508 -36.607 1.00 91.19 159 ILE A C 1
ATOM 1261 O O . ILE A 1 159 ? 13.135 -13.908 -37.705 1.00 91.19 159 ILE A O 1
ATOM 1265 N N . ALA A 1 160 ? 11.481 -13.419 -36.264 1.00 91.88 160 ALA A N 1
ATOM 1266 C CA . ALA A 1 160 ? 10.390 -13.779 -37.170 1.00 91.88 160 ALA A CA 1
ATOM 1267 C C . ALA A 1 160 ? 10.450 -12.967 -38.476 1.00 91.88 160 ALA A C 1
ATOM 1269 O O . ALA A 1 160 ? 10.523 -13.555 -39.550 1.00 91.88 160 ALA A O 1
ATOM 1270 N N . ASN A 1 161 ? 10.564 -11.638 -38.381 1.00 93.19 161 ASN A N 1
ATOM 1271 C CA . ASN A 1 161 ? 10.685 -10.765 -39.553 1.00 93.19 161 ASN A CA 1
ATOM 1272 C C . ASN A 1 161 ? 11.931 -11.086 -40.399 1.00 93.19 161 ASN A C 1
ATOM 1274 O O . ASN A 1 161 ? 11.886 -11.029 -41.625 1.00 93.19 161 ASN A O 1
ATOM 1278 N N . ALA A 1 162 ? 13.057 -11.425 -39.761 1.00 89.88 162 ALA A N 1
ATOM 1279 C CA . ALA A 1 162 ? 14.273 -11.814 -40.470 1.00 89.88 162 ALA A CA 1
ATOM 1280 C C . ALA A 1 162 ? 14.117 -13.160 -41.201 1.00 89.88 162 ALA A C 1
ATOM 1282 O O . ALA A 1 162 ? 14.610 -13.307 -42.318 1.00 89.88 162 ALA A O 1
ATOM 1283 N N . LEU A 1 163 ? 13.416 -14.126 -40.598 1.00 89.06 163 LEU A N 1
ATOM 1284 C CA . LEU A 1 163 ? 13.116 -15.425 -41.209 1.00 89.06 163 LEU A CA 1
ATOM 1285 C C . LEU A 1 163 ? 12.123 -15.304 -42.371 1.00 89.06 163 LEU A C 1
ATOM 1287 O O . LEU A 1 163 ? 12.309 -15.961 -43.395 1.00 89.06 163 LEU A O 1
ATOM 1291 N N . GLU A 1 164 ? 11.101 -14.457 -42.243 1.00 89.19 164 GLU A N 1
ATOM 1292 C CA . GLU A 1 164 ? 10.168 -14.141 -43.332 1.00 89.19 164 GLU A CA 1
ATOM 1293 C C . GLU A 1 164 ? 10.912 -13.509 -44.513 1.00 89.19 164 GLU A C 1
ATOM 1295 O O . GLU A 1 164 ? 10.855 -14.034 -45.623 1.00 89.19 164 GLU A O 1
ATOM 1300 N N . ALA A 1 165 ? 11.731 -12.482 -44.257 1.00 87.62 165 ALA A N 1
ATOM 1301 C CA . ALA A 1 165 ? 12.551 -11.851 -45.291 1.00 87.62 165 ALA A CA 1
ATOM 1302 C C . ALA A 1 165 ? 13.513 -12.845 -45.966 1.00 87.62 165 ALA A C 1
ATOM 1304 O O . ALA A 1 165 ? 13.715 -12.800 -47.179 1.00 87.62 165 ALA A O 1
ATOM 1305 N N . GLN A 1 166 ? 14.100 -13.772 -45.204 1.00 82.38 166 GLN A N 1
ATOM 1306 C CA . GLN A 1 166 ? 14.952 -14.818 -45.764 1.00 82.38 166 GLN A CA 1
ATOM 1307 C C . GLN A 1 166 ? 14.152 -15.811 -46.624 1.00 82.38 166 GLN A C 1
ATOM 1309 O O . GLN A 1 166 ? 14.621 -16.217 -47.687 1.00 82.38 166 GLN A O 1
ATOM 1314 N N . THR A 1 167 ? 12.944 -16.185 -46.199 1.00 79.88 167 THR A N 1
ATOM 1315 C CA . THR A 1 167 ? 12.056 -17.086 -46.949 1.00 79.88 167 THR A CA 1
ATOM 1316 C C . THR A 1 167 ? 11.627 -16.453 -48.272 1.00 79.88 167 THR A C 1
ATOM 1318 O O . THR A 1 167 ? 11.707 -17.109 -49.312 1.00 79.88 167 THR A O 1
ATOM 1321 N N . ASP A 1 168 ? 11.281 -15.167 -48.273 1.00 75.88 168 ASP A N 1
ATOM 1322 C CA . ASP A 1 168 ? 10.923 -14.422 -49.486 1.00 75.88 168 ASP A CA 1
ATOM 1323 C C . ASP A 1 168 ? 12.080 -14.329 -50.492 1.00 75.88 168 ASP A C 1
ATOM 1325 O O . ASP A 1 168 ? 11.854 -14.306 -51.700 1.00 75.88 168 ASP A O 1
ATOM 1329 N N . ILE A 1 169 ? 13.330 -14.331 -50.017 1.00 73.31 169 ILE A N 1
ATOM 1330 C CA . ILE A 1 169 ? 14.524 -14.340 -50.876 1.00 73.31 169 ILE A CA 1
ATOM 1331 C C . ILE A 1 169 ? 14.827 -15.751 -51.405 1.00 73.31 169 ILE A C 1
ATOM 1333 O O . ILE A 1 169 ? 15.216 -15.911 -52.563 1.00 73.31 169 ILE A O 1
ATOM 1337 N N . ILE A 1 170 ? 14.661 -16.790 -50.582 1.00 65.44 170 ILE A N 1
ATOM 1338 C CA . ILE A 1 170 ? 15.019 -18.174 -50.936 1.00 65.44 170 ILE A CA 1
ATOM 1339 C C . ILE A 1 170 ? 13.974 -18.819 -51.857 1.00 65.44 170 ILE A C 1
ATOM 1341 O O . ILE A 1 170 ? 14.339 -19.558 -52.774 1.00 65.44 170 ILE A O 1
ATOM 1345 N N . THR A 1 171 ? 12.686 -18.533 -51.655 1.00 60.50 171 THR A N 1
ATOM 1346 C CA . THR A 1 171 ? 11.591 -19.188 -52.392 1.00 60.50 171 THR A CA 1
ATOM 1347 C C . THR A 1 171 ? 11.670 -18.959 -53.915 1.00 60.50 171 THR A C 1
ATOM 1349 O O . THR A 1 171 ? 11.576 -19.931 -54.667 1.00 60.50 171 THR A O 1
ATOM 1352 N N . PRO A 1 172 ? 11.936 -17.740 -54.429 1.00 59.53 172 PRO A N 1
ATOM 1353 C CA . PRO A 1 172 ? 12.123 -17.509 -55.864 1.00 59.53 172 PRO A CA 1
ATOM 1354 C C . PRO A 1 172 ? 13.392 -18.172 -56.422 1.00 59.53 172 PRO A C 1
ATOM 1356 O O . PRO A 1 172 ? 13.385 -18.664 -57.552 1.00 59.53 172 PRO A O 1
ATOM 1359 N N . VAL A 1 173 ? 14.474 -18.212 -55.634 1.00 59.94 173 VAL A N 1
ATOM 1360 C CA . VAL A 1 173 ? 15.773 -18.777 -56.041 1.00 59.94 173 VAL A CA 1
ATOM 1361 C C . VAL A 1 173 ? 15.699 -20.300 -56.162 1.00 59.94 173 VAL A C 1
ATOM 1363 O O . VAL A 1 173 ? 16.116 -20.848 -57.180 1.00 59.94 173 VAL A O 1
ATOM 1366 N N . GLN A 1 174 ? 15.088 -20.990 -55.195 1.00 57.84 174 GLN A N 1
ATOM 1367 C CA . GLN A 1 174 ? 14.914 -22.446 -55.247 1.00 57.84 174 GLN A CA 1
ATOM 1368 C C . GLN A 1 174 ? 13.972 -22.881 -56.378 1.00 57.84 174 GLN A C 1
ATOM 1370 O O . GLN A 1 174 ? 14.247 -23.868 -57.060 1.00 57.84 174 GLN A O 1
ATOM 1375 N N . VAL A 1 175 ? 12.903 -22.121 -56.647 1.00 58.06 175 VAL A N 1
ATOM 1376 C CA . VAL A 1 175 ? 11.993 -22.392 -57.774 1.00 58.06 175 VAL A CA 1
ATOM 1377 C C . VAL A 1 175 ? 12.703 -22.211 -59.122 1.00 58.06 175 VAL A C 1
ATOM 1379 O O . VAL A 1 175 ? 12.488 -23.009 -60.037 1.00 58.06 175 VAL A O 1
ATOM 1382 N N . ALA A 1 176 ? 13.582 -21.214 -59.257 1.00 57.53 176 ALA A N 1
ATOM 1383 C CA . ALA A 1 176 ? 14.383 -21.009 -60.466 1.00 57.53 176 ALA A CA 1
ATOM 1384 C C . ALA A 1 176 ? 15.463 -22.095 -60.653 1.00 57.53 176 ALA A C 1
ATOM 1386 O O . ALA A 1 176 ? 15.671 -22.592 -61.766 1.00 57.53 176 ALA A O 1
ATOM 1387 N N . GLU A 1 177 ? 16.118 -22.513 -59.571 1.00 55.06 177 GLU A N 1
ATOM 1388 C CA . GLU A 1 177 ? 17.179 -23.523 -59.597 1.00 55.06 177 GLU A CA 1
ATOM 1389 C C . GLU A 1 177 ? 16.626 -24.936 -59.863 1.00 55.06 177 GLU A C 1
ATOM 1391 O O . GLU A 1 177 ? 17.197 -25.702 -60.642 1.00 55.06 177 GLU A O 1
ATOM 1396 N N . GLN A 1 178 ? 15.449 -25.267 -59.323 1.00 54.75 178 GLN A N 1
ATOM 1397 C CA . GLN A 1 178 ? 14.775 -26.551 -59.548 1.00 54.75 178 GLN A CA 1
ATOM 1398 C C . GLN A 1 178 ? 14.206 -26.687 -60.971 1.00 54.75 178 GLN A C 1
ATOM 1400 O O . GLN A 1 178 ? 14.172 -27.790 -61.513 1.00 54.75 178 GLN A O 1
ATOM 1405 N N . LYS A 1 179 ? 13.840 -25.571 -61.618 1.00 56.22 179 LYS A N 1
ATOM 1406 C CA . LYS A 1 179 ? 13.423 -25.526 -63.034 1.00 56.22 179 LYS A CA 1
ATOM 1407 C C . LYS A 1 179 ? 14.599 -25.654 -64.015 1.00 56.22 179 LYS A C 1
ATOM 1409 O O . LYS A 1 179 ? 14.391 -26.002 -65.173 1.00 56.22 179 LYS A O 1
ATOM 1414 N N . SER A 1 180 ? 15.819 -25.385 -63.543 1.00 56.28 180 SER A N 1
ATOM 1415 C CA . SER A 1 180 ? 17.056 -25.400 -64.337 1.00 56.28 180 SER A CA 1
ATOM 1416 C C . SER A 1 180 ? 17.833 -26.718 -64.232 1.00 56.28 180 SER A C 1
ATOM 1418 O O . SER A 1 180 ? 18.778 -26.934 -64.988 1.00 56.28 180 SER A O 1
ATOM 1420 N N . ARG A 1 181 ? 17.443 -27.626 -63.325 1.00 53.28 181 ARG A N 1
ATOM 1421 C CA . ARG A 1 181 ? 18.011 -28.979 -63.253 1.00 53.28 181 ARG A CA 1
ATOM 1422 C C . ARG A 1 181 ? 17.420 -29.841 -64.378 1.00 53.28 181 ARG A C 1
ATOM 1424 O O . ARG A 1 181 ? 16.218 -30.109 -64.354 1.00 53.28 181 ARG A O 1
ATOM 1431 N N . PRO A 1 182 ? 18.218 -30.291 -65.366 1.00 53.03 182 PRO A N 1
ATOM 1432 C CA . PRO A 1 182 ? 17.714 -31.161 -66.416 1.00 53.03 182 PRO A CA 1
ATOM 1433 C C . PRO A 1 182 ? 17.239 -32.478 -65.802 1.00 53.03 182 PRO A C 1
ATOM 1435 O O . PRO A 1 182 ? 17.927 -33.100 -64.992 1.00 53.03 182 PRO A O 1
ATOM 1438 N N . ASN A 1 183 ? 16.035 -32.882 -66.197 1.00 57.38 183 ASN A N 1
ATOM 1439 C CA . ASN A 1 183 ? 15.375 -34.102 -65.764 1.00 57.38 183 ASN A CA 1
ATOM 1440 C C . ASN A 1 183 ? 16.193 -35.308 -66.263 1.00 57.38 183 ASN A C 1
ATOM 1442 O O . ASN A 1 183 ? 16.033 -35.762 -67.397 1.00 57.38 183 ASN A O 1
ATOM 1446 N N . ALA A 1 184 ? 17.126 -35.801 -65.446 1.00 53.34 184 ALA A N 1
ATOM 1447 C CA . ALA A 1 184 ? 17.960 -36.963 -65.747 1.00 53.34 184 ALA A CA 1
ATOM 1448 C C . ALA A 1 184 ? 17.144 -38.261 -65.608 1.00 53.34 184 ALA A C 1
ATOM 1450 O O . ALA A 1 184 ? 17.456 -39.124 -64.796 1.00 53.34 184 ALA A O 1
ATOM 1451 N N . MET A 1 185 ? 16.047 -38.385 -66.360 1.00 53.84 185 MET A N 1
ATOM 1452 C CA . MET A 1 185 ? 15.212 -39.587 -66.364 1.00 53.84 185 MET A CA 1
ATOM 1453 C C . MET A 1 185 ? 14.421 -39.773 -67.669 1.00 53.84 185 MET A C 1
ATOM 1455 O O . MET A 1 185 ? 13.294 -40.241 -67.656 1.00 53.84 185 MET A O 1
ATOM 1459 N N . THR A 1 186 ? 15.007 -39.466 -68.828 1.00 53.41 186 THR A N 1
ATOM 1460 C CA . THR A 1 186 ? 14.458 -39.902 -70.131 1.00 53.41 186 THR A CA 1
ATOM 1461 C C . THR A 1 186 ? 15.571 -40.092 -71.161 1.00 53.41 186 THR A C 1
ATOM 1463 O O . THR A 1 186 ? 15.678 -39.352 -72.130 1.00 53.41 186 THR A O 1
ATOM 1466 N N . ALA A 1 187 ? 16.410 -41.111 -70.973 1.00 50.97 187 ALA A N 1
ATOM 1467 C CA . ALA A 1 187 ? 17.230 -41.672 -72.047 1.00 50.97 187 ALA A CA 1
ATOM 1468 C C . ALA A 1 187 ? 16.801 -43.128 -72.279 1.00 50.97 187 ALA A C 1
ATOM 1470 O O . ALA A 1 187 ? 17.464 -44.073 -71.860 1.00 50.97 187 ALA A O 1
ATOM 1471 N N . LYS A 1 188 ? 15.632 -43.315 -72.907 1.00 54.91 188 LYS A N 1
ATOM 1472 C CA . LYS A 1 188 ? 15.232 -44.613 -73.464 1.00 54.91 188 LYS A CA 1
ATOM 1473 C C . LYS A 1 188 ? 15.896 -44.745 -74.838 1.00 54.91 188 LYS A C 1
ATOM 1475 O O . LYS A 1 188 ? 15.564 -44.003 -75.757 1.00 54.91 188 LYS A O 1
ATOM 1480 N N . GLN A 1 189 ? 16.855 -45.665 -74.946 1.00 56.84 189 GLN A N 1
ATOM 1481 C CA . GLN A 1 189 ? 17.504 -46.074 -76.198 1.00 56.84 189 GLN A CA 1
ATOM 1482 C C . GLN A 1 189 ? 16.475 -46.499 -77.262 1.00 56.84 189 GLN A C 1
ATOM 1484 O O . GLN A 1 189 ? 15.507 -47.1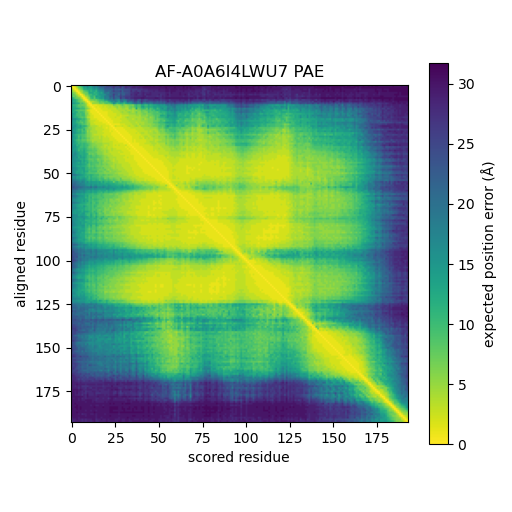86 -76.920 1.00 56.84 189 GLN A O 1
ATOM 1489 N N . PRO A 1 190 ? 16.687 -46.181 -78.554 1.00 54.09 190 PRO A N 1
ATOM 1490 C CA . PRO A 1 190 ? 15.826 -46.680 -79.615 1.00 54.09 190 PRO A CA 1
ATOM 1491 C C . PRO A 1 190 ? 16.174 -48.141 -79.939 1.00 54.09 190 PRO A C 1
ATOM 1493 O O . PRO A 1 190 ? 17.325 -48.476 -80.220 1.00 54.09 190 PRO A O 1
ATOM 1496 N N . ARG A 1 191 ? 15.161 -49.017 -79.920 1.00 52.78 191 ARG A N 1
ATOM 1497 C CA . ARG A 1 191 ? 15.241 -50.359 -80.514 1.00 52.78 191 ARG A CA 1
ATOM 1498 C C . ARG A 1 191 ? 15.274 -50.210 -82.037 1.00 52.78 191 ARG A C 1
ATOM 1500 O O . ARG A 1 191 ? 14.363 -49.611 -82.604 1.00 52.78 191 ARG A O 1
ATOM 1507 N N . LYS A 1 192 ? 16.323 -50.733 -82.678 1.00 49.62 192 LYS A N 1
ATOM 1508 C CA . LYS A 1 192 ? 16.365 -50.932 -84.134 1.00 49.62 192 LYS A CA 1
ATOM 1509 C C . LYS A 1 192 ? 15.479 -52.131 -84.526 1.00 49.62 192 LYS A C 1
ATOM 1511 O O . LYS A 1 192 ? 15.376 -53.046 -83.706 1.00 49.62 192 LYS A O 1
ATOM 1516 N N . PRO A 1 193 ? 14.842 -52.092 -85.712 1.00 65.00 193 PRO A N 1
ATOM 1517 C CA . PRO A 1 193 ? 14.061 -53.203 -86.253 1.00 65.00 193 PRO A CA 1
ATOM 1518 C C . PRO A 1 193 ? 14.936 -54.407 -86.610 1.00 65.00 193 PRO A C 1
ATOM 1520 O O . PRO A 1 193 ? 16.129 -54.194 -86.935 1.00 65.00 193 PRO A O 1
#

Solvent-accessible surface area (backbone atoms only — not comparable to full-atom values): 11273 Å² total; per-residue (Å²): 136,81,80,75,73,66,62,88,91,41,57,63,66,56,57,51,50,54,47,48,68,57,46,50,61,54,52,50,51,54,53,47,54,55,52,48,53,54,48,53,53,53,49,52,38,48,50,39,49,50,42,32,68,72,28,65,90,39,80,86,38,69,60,25,52,50,22,62,65,41,42,67,70,65,38,63,88,39,66,65,38,50,50,32,46,50,56,30,53,56,49,71,71,52,82,68,54,86,90,43,41,70,63,49,51,54,47,44,55,51,34,47,50,53,27,52,45,41,47,37,51,72,75,70,50,95,73,56,68,66,52,60,70,67,70,67,81,73,64,65,69,57,55,52,52,49,52,53,51,53,51,51,61,68,41,48,64,55,52,50,54,51,50,51,55,49,47,66,58,46,55,61,50,52,57,54,52,62,72,66,54,77,79,92,79,78,84,78,79,83,82,78,135

InterPro domains:
  IPR046502 Domain of unknown function DUF6680 [PF20385] (10-146)

Mean predicted aligned error: 12.55 Å

Secondary structure (DSSP, 8-state):
------BTTB-HHHHHHHHHHHHHHHHHHHHHHHHHHHHHHHHHHHHHHHHHHHHTT-TT-HHHHHHHHHHHHHTTT-HHHHHHHHHHHHHHH----GGGHHHHHHHHHHHHHHHHHHHHHHHT----HHHHHHS----HHHHHHHHHHHHHHHHHHHHHHHHHHHHHHHHHHHHHHHHHS-------PPPP-

Sequence (193 aa):
MAGEKLYMGMQLYELITIAAILIGPLAAVAIQLTSETRRRTKEQQTQTMRMLVSTRHMPSDPAYSTAINMIPIDFNRNRKVMAAWKTYIETIMFQPSAENAASHETKIYTNQTKLIFEIMKCLGYDLSETDIQTSAYAAGGFVARDNLMMDAWRAWPRIANALEAQTDIITPVQVAEQKSRPNAMTAKQPRKP

Nearest PDB structures (foldseek):
  2z0n-assembly1_A-2  TM=2.976E-01  e=9.940E-01  Homo sapiens
  3g67-assembly1_B  TM=2.351E-01  e=7.328E+00  Thermotoga maritima